Protein AF-A0A7E4ZS97-F1 (afdb_monomer_lite)

pLDDT: mean 86.91, std 11.43, range [33.84, 97.06]

InterPro domains:
  IPR027417 P-loop containing nucleoside triphosphate hydrolase [G3DSA:3.40.50.300] (1-212)
  IPR027417 P-loop containing nucleoside triphosphate hydrolase [SSF52540] (14-185)
  IPR040990 Domain of unknown function DUF5600 [PF18150] (219-318)
  IPR051943 TRAFAC Dynamin-like GTPase [PTHR43681] (16-210)

Structure (mmCIF, N/CA/C/O backbone):
data_AF-A0A7E4ZS97-F1
#
_entry.id   AF-A0A7E4ZS97-F1
#
loop_
_atom_site.group_PDB
_atom_site.id
_atom_site.type_symbol
_atom_site.label_atom_id
_atom_site.label_alt_id
_atom_site.label_comp_id
_atom_site.label_asym_id
_atom_site.label_entity_id
_atom_site.label_seq_id
_atom_site.pdbx_PDB_ins_code
_atom_site.Cartn_x
_atom_site.Cartn_y
_atom_site.Cartn_z
_atom_site.occupancy
_atom_site.B_iso_or_equiv
_atom_site.auth_seq_id
_atom_site.auth_comp_id
_atom_site.auth_asym_id
_atom_site.auth_atom_id
_atom_site.pdbx_PDB_model_num
ATOM 1 N N . MET A 1 1 ? -7.415 -0.401 16.345 1.00 90.19 1 MET A N 1
ATOM 2 C CA . MET A 1 1 ? -8.231 -0.138 15.139 1.00 90.19 1 MET A CA 1
ATOM 3 C C . MET A 1 1 ? -8.721 -1.425 14.497 1.00 90.19 1 MET A C 1
ATOM 5 O O . MET A 1 1 ? -9.925 -1.568 14.388 1.00 90.19 1 MET A O 1
ATOM 9 N N . ILE A 1 2 ? -7.853 -2.367 14.112 1.00 93.88 2 ILE A N 1
ATOM 10 C CA . ILE A 1 2 ? -8.299 -3.621 13.471 1.00 93.88 2 ILE A CA 1
ATOM 11 C C . ILE A 1 2 ? -9.258 -4.413 14.366 1.00 93.88 2 ILE A C 1
ATOM 13 O O . ILE A 1 2 ? -10.335 -4.770 13.911 1.00 93.88 2 ILE A O 1
ATOM 17 N N . GLU A 1 3 ? -8.928 -4.594 15.650 1.00 91.62 3 GLU A N 1
ATOM 18 C CA . GLU A 1 3 ? -9.834 -5.232 16.622 1.00 91.62 3 GLU A CA 1
ATOM 19 C C . GLU A 1 3 ? -11.195 -4.525 16.711 1.00 91.62 3 GLU A C 1
ATOM 21 O O . GLU A 1 3 ? -12.231 -5.176 16.798 1.00 91.62 3 GLU A O 1
ATOM 26 N N . TYR A 1 4 ? -11.197 -3.191 16.649 1.00 91.88 4 TYR A N 1
ATOM 27 C CA . TYR A 1 4 ? -12.420 -2.389 16.654 1.00 91.88 4 TYR A CA 1
ATOM 28 C C . TYR A 1 4 ? -13.258 -2.627 15.392 1.00 91.88 4 TYR A C 1
ATOM 30 O O . TYR A 1 4 ? -14.461 -2.836 15.491 1.00 91.88 4 TYR A O 1
ATOM 38 N N . LEU A 1 5 ? -12.624 -2.654 14.218 1.00 94.06 5 LEU A N 1
ATOM 39 C CA . LEU A 1 5 ? -13.300 -2.904 12.944 1.00 94.06 5 LEU A CA 1
ATOM 40 C C . LEU A 1 5 ? -13.825 -4.343 12.840 1.00 94.06 5 LEU A C 1
ATOM 42 O O . LEU A 1 5 ? -14.946 -4.556 12.395 1.00 94.06 5 LEU A O 1
ATOM 46 N N . CYS A 1 6 ? -13.039 -5.325 13.283 1.00 92.69 6 CYS A N 1
ATOM 47 C CA . CYS A 1 6 ? -13.419 -6.738 13.258 1.00 92.69 6 CYS A CA 1
ATOM 48 C C . CYS A 1 6 ? -14.296 -7.146 14.447 1.00 92.69 6 CYS A C 1
ATOM 50 O O . CYS A 1 6 ? -14.707 -8.298 14.533 1.00 92.69 6 CYS A O 1
ATOM 52 N N . SER A 1 7 ? -14.570 -6.228 15.381 1.00 88.44 7 SER A N 1
ATOM 53 C CA . SER A 1 7 ? -15.342 -6.504 16.595 1.00 88.44 7 SER A CA 1
ATOM 54 C C . SER A 1 7 ? -14.820 -7.703 17.408 1.00 88.44 7 SER A C 1
ATOM 56 O O . SER A 1 7 ? -15.604 -8.440 18.021 1.00 88.44 7 SER A O 1
ATOM 58 N N . GLY A 1 8 ? -13.497 -7.892 17.400 1.00 85.69 8 GLY A N 1
ATOM 59 C CA . GLY A 1 8 ? -12.803 -9.032 17.991 1.00 85.69 8 GLY A CA 1
ATOM 60 C C . GLY A 1 8 ? -11.297 -9.004 17.722 1.00 85.69 8 GLY A C 1
ATOM 61 O O . GLY A 1 8 ? -10.838 -8.498 16.695 1.00 85.69 8 GLY A O 1
ATOM 62 N N . LYS A 1 9 ? -10.515 -9.532 18.670 1.00 87.00 9 LYS A N 1
ATOM 63 C CA . LYS A 1 9 ? -9.059 -9.644 18.548 1.00 87.00 9 LYS A CA 1
ATOM 64 C C . LYS A 1 9 ? -8.723 -10.817 17.630 1.00 87.00 9 LYS A C 1
ATOM 66 O O . LYS A 1 9 ? -9.142 -11.942 17.892 1.00 87.00 9 LYS A O 1
ATOM 71 N N . TYR A 1 10 ? -7.951 -10.560 16.577 1.00 88.50 10 TYR A N 1
ATOM 72 C CA . TYR A 1 10 ? -7.533 -11.621 15.669 1.00 88.50 10 TYR A CA 1
ATOM 73 C C . TYR A 1 10 ? -6.471 -12.528 16.328 1.00 88.50 10 TYR A C 1
ATOM 75 O O . TYR A 1 10 ? -5.659 -12.048 17.130 1.00 88.50 10 TYR A O 1
ATOM 83 N N . PRO A 1 11 ? -6.444 -13.837 16.016 1.00 85.81 11 PRO A N 1
ATOM 84 C CA . PRO A 1 11 ? -5.450 -14.759 16.562 1.00 85.81 11 PRO A CA 1
ATOM 85 C C . PRO A 1 11 ? -4.005 -14.309 16.306 1.00 85.81 11 PRO A C 1
ATOM 87 O O . PRO A 1 11 ? -3.624 -13.996 15.179 1.00 85.81 11 PRO A O 1
ATOM 90 N N . GLY A 1 12 ? -3.172 -14.323 17.348 1.00 81.62 12 GLY A N 1
ATOM 91 C CA . GLY A 1 12 ? -1.769 -13.899 17.263 1.00 81.62 12 GLY A CA 1
ATOM 92 C C . GLY A 1 12 ? -1.548 -12.385 17.258 1.00 81.62 12 GLY A C 1
ATOM 93 O O . GLY A 1 12 ? -0.407 -11.965 17.118 1.00 81.62 12 GLY A O 1
ATOM 94 N N . ALA A 1 13 ? -2.596 -11.571 17.426 1.00 81.75 13 ALA A N 1
ATOM 95 C CA . ALA A 1 13 ? -2.423 -10.141 17.648 1.00 81.75 13 ALA A CA 1
ATOM 96 C C . ALA A 1 13 ? -1.695 -9.882 18.978 1.00 81.75 13 ALA A C 1
ATOM 98 O O . ALA A 1 13 ? -2.139 -10.333 20.043 1.00 81.75 13 ALA A O 1
ATOM 99 N N . GLU A 1 14 ? -0.638 -9.080 18.938 1.00 72.94 14 GLU A N 1
ATOM 100 C CA . GLU A 1 14 ? 0.044 -8.577 20.128 1.00 72.94 14 GLU A CA 1
ATOM 101 C C . GLU A 1 14 ? -0.251 -7.086 20.277 1.00 72.94 14 GLU A C 1
ATOM 103 O O . GLU A 1 14 ? 0.137 -6.270 19.445 1.00 72.94 14 GLU A O 1
ATOM 108 N N . ILE A 1 15 ? -0.999 -6.735 21.325 1.00 68.25 15 ILE A N 1
ATOM 109 C CA . ILE A 1 15 ? -1.383 -5.354 21.620 1.00 68.25 15 ILE A CA 1
ATOM 110 C C . ILE A 1 15 ? -0.587 -4.929 22.847 1.00 68.25 15 ILE A C 1
ATOM 112 O O . ILE A 1 15 ? -0.824 -5.445 23.938 1.00 68.25 15 ILE A O 1
ATOM 116 N N . GLY A 1 16 ? 0.337 -3.990 22.674 1.00 62.28 16 GLY A N 1
ATOM 117 C CA . GLY A 1 16 ? 1.123 -3.436 23.770 1.00 62.28 16 GLY A CA 1
ATOM 118 C C . GLY A 1 16 ? 1.604 -2.006 23.503 1.00 62.28 16 GLY A C 1
ATOM 119 O O . GLY A 1 16 ? 1.475 -1.500 22.387 1.00 62.28 16 GLY A O 1
ATOM 120 N N . PRO A 1 17 ? 2.123 -1.323 24.540 1.00 53.72 17 PRO A N 1
ATOM 121 C CA . PRO A 1 17 ? 2.637 0.045 24.438 1.00 53.72 17 PRO A CA 1
ATOM 122 C C . PRO A 1 17 ? 3.994 0.140 23.717 1.00 53.72 17 PRO A C 1
ATOM 124 O O . PRO A 1 17 ? 4.351 1.216 23.242 1.00 53.72 17 PRO A O 1
ATOM 127 N N . GLU A 1 18 ? 4.733 -0.966 23.634 1.00 56.59 18 GLU A N 1
ATOM 128 C CA . GLU A 1 18 ? 5.991 -1.102 22.890 1.00 56.59 18 GLU A CA 1
ATOM 129 C C . GLU A 1 18 ? 5.742 -1.746 21.509 1.00 56.59 18 GLU A C 1
ATOM 131 O O . GLU A 1 18 ? 4.666 -2.326 21.311 1.00 56.59 18 GLU A O 1
ATOM 136 N N . PRO A 1 19 ? 6.683 -1.653 20.540 1.00 57.91 19 PRO A N 1
ATOM 137 C CA . PRO A 1 19 ? 6.562 -2.320 19.243 1.00 57.91 19 PRO A CA 1
ATOM 138 C C . PRO A 1 19 ? 6.447 -3.831 19.459 1.00 57.91 19 PRO A C 1
ATOM 140 O O . PRO A 1 19 ? 7.435 -4.524 19.671 1.00 57.91 19 PRO A O 1
ATOM 143 N N . THR A 1 20 ? 5.212 -4.312 19.485 1.00 54.94 20 THR A N 1
ATOM 144 C CA . THR A 1 20 ? 4.855 -5.674 19.903 1.00 54.94 20 THR A CA 1
ATOM 145 C C . THR A 1 20 ? 4.569 -6.546 18.691 1.00 54.94 20 THR A C 1
ATOM 147 O O . THR A 1 20 ? 4.946 -7.705 18.657 1.00 54.94 20 THR A O 1
ATOM 150 N N . THR A 1 21 ? 3.995 -5.970 17.633 1.00 61.81 21 THR A N 1
ATOM 151 C CA . THR A 1 21 ? 3.818 -6.676 16.362 1.00 61.81 21 THR A CA 1
ATOM 152 C C . THR A 1 21 ? 5.045 -6.472 15.472 1.00 61.81 21 THR A C 1
ATOM 154 O O . THR A 1 21 ? 5.261 -5.383 14.936 1.00 61.81 21 THR A O 1
ATOM 157 N N . ASP A 1 22 ? 5.844 -7.526 15.302 1.00 78.38 22 ASP A N 1
ATOM 158 C CA . ASP A 1 22 ? 6.972 -7.592 14.363 1.00 78.38 22 ASP A CA 1
ATOM 159 C C . ASP A 1 22 ? 6.649 -8.402 13.086 1.00 78.38 22 ASP A C 1
ATOM 161 O O . ASP A 1 22 ? 7.528 -8.629 12.250 1.00 78.38 22 ASP A O 1
ATOM 165 N N . ILE A 1 23 ? 5.378 -8.796 12.918 1.00 88.50 23 ILE A N 1
ATOM 166 C CA . ILE A 1 23 ? 4.852 -9.637 11.832 1.00 88.50 23 ILE A CA 1
ATOM 167 C C . ILE A 1 23 ? 3.897 -8.839 10.930 1.00 88.50 23 ILE A C 1
ATOM 169 O O . ILE A 1 23 ? 3.080 -8.051 11.396 1.00 88.50 23 ILE A O 1
ATOM 173 N N . PHE A 1 24 ? 3.960 -9.092 9.626 1.00 94.00 24 PHE A N 1
ATOM 174 C CA . PHE A 1 24 ? 2.908 -8.770 8.668 1.00 94.00 24 PHE A CA 1
ATOM 175 C C . PHE A 1 24 ? 1.786 -9.804 8.778 1.00 94.00 24 PHE A C 1
ATOM 177 O O . PHE A 1 24 ? 1.988 -10.974 8.440 1.00 94.00 24 PHE A O 1
ATOM 184 N N . ALA A 1 25 ? 0.605 -9.387 9.229 1.00 94.94 25 ALA A N 1
ATOM 185 C CA . ALA A 1 25 ? -0.561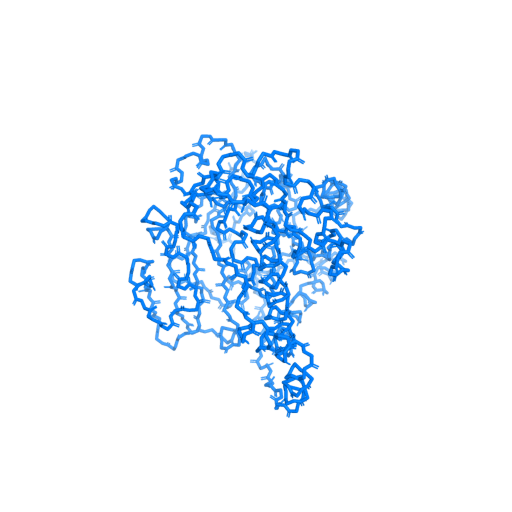 -10.257 9.324 1.00 94.94 25 ALA A CA 1
ATOM 186 C C . ALA A 1 25 ? -1.534 -9.968 8.175 1.00 94.94 25 ALA A C 1
ATOM 188 O O . ALA A 1 25 ? -2.135 -8.899 8.101 1.00 94.94 25 ALA A O 1
ATOM 189 N N . HIS A 1 26 ? -1.716 -10.936 7.282 1.00 96.62 26 HIS A N 1
ATOM 190 C CA . HIS A 1 26 ? -2.789 -10.924 6.300 1.00 96.62 26 HIS A CA 1
ATOM 191 C C . HIS A 1 26 ? -4.045 -11.535 6.915 1.00 96.62 26 HIS A C 1
ATOM 193 O O . HIS A 1 26 ? -4.160 -12.745 7.092 1.00 96.62 26 HIS A O 1
ATOM 199 N N . ILE A 1 27 ? -4.970 -10.662 7.281 1.00 96.62 27 ILE A N 1
ATOM 200 C CA . ILE A 1 27 ? -6.176 -10.983 8.021 1.00 96.62 27 ILE A CA 1
ATOM 201 C C . ILE A 1 27 ? -7.323 -11.185 7.034 1.00 96.62 27 ILE A C 1
ATOM 203 O O . ILE A 1 27 ? -7.697 -10.254 6.314 1.00 96.62 27 ILE A O 1
ATOM 207 N N . GLN A 1 28 ? -7.874 -12.396 6.993 1.00 95.62 28 GLN A N 1
ATOM 208 C CA . GLN A 1 28 ? -8.911 -12.775 6.032 1.00 95.62 28 GLN A CA 1
ATOM 209 C C . GLN A 1 28 ? -10.084 -13.476 6.717 1.00 95.62 28 GLN A C 1
ATOM 211 O O . GLN A 1 28 ? -10.011 -13.884 7.875 1.00 95.62 28 GLN A O 1
ATOM 216 N N . TYR A 1 29 ? -11.185 -13.632 5.993 1.00 95.69 29 TYR A N 1
ATOM 217 C CA . TYR A 1 29 ? -12.313 -14.401 6.490 1.00 95.69 29 TYR A CA 1
ATOM 218 C C . TYR A 1 29 ? -12.022 -15.898 6.467 1.00 95.69 29 TYR A C 1
ATOM 220 O O . TYR A 1 29 ? -11.568 -16.439 5.458 1.00 95.69 29 TYR A O 1
ATOM 228 N N . ASN A 1 30 ? -12.345 -16.574 7.564 1.00 94.75 30 ASN A N 1
ATOM 229 C CA . ASN A 1 30 ? -12.604 -18.007 7.569 1.00 94.75 30 ASN A CA 1
ATOM 230 C C . ASN A 1 30 ? -13.546 -18.329 8.727 1.00 94.75 30 ASN A C 1
ATOM 232 O O . ASN A 1 30 ? -13.336 -17.842 9.833 1.00 94.75 30 ASN A O 1
ATOM 236 N N . LYS A 1 31 ? -14.559 -19.162 8.486 1.00 93.44 31 LYS A N 1
ATOM 237 C CA . LYS A 1 31 ? -15.494 -19.585 9.531 1.00 93.44 31 LYS A CA 1
ATOM 238 C C . LYS A 1 31 ? -14.770 -20.294 10.677 1.00 93.44 31 LYS A C 1
ATOM 240 O O . LYS A 1 31 ? -15.061 -20.037 11.840 1.00 93.44 31 LYS A O 1
ATOM 245 N N . ASP A 1 32 ? -13.802 -21.138 10.332 1.00 91.56 32 ASP A N 1
ATOM 246 C CA . ASP A 1 32 ? -12.960 -21.835 11.295 1.00 91.56 32 ASP A CA 1
ATOM 247 C C . ASP A 1 32 ? -11.610 -21.109 11.402 1.00 91.56 32 ASP A C 1
ATOM 249 O O . ASP A 1 32 ? -10.893 -21.006 10.398 1.00 91.56 32 ASP A O 1
ATOM 253 N N . PRO A 1 33 ? -11.242 -20.578 12.586 1.00 91.62 33 PRO A N 1
ATOM 254 C CA . PRO A 1 33 ? -10.000 -19.841 12.739 1.00 91.62 33 PRO A CA 1
ATOM 255 C C . PRO A 1 33 ? -8.773 -20.671 12.353 1.00 91.62 33 PRO A C 1
ATOM 257 O O . PRO A 1 33 ? -8.567 -21.771 12.865 1.00 91.62 33 PRO A O 1
ATOM 260 N N . VAL A 1 34 ? -7.924 -20.126 11.484 1.00 93.25 34 VAL A N 1
ATOM 261 C CA . VAL A 1 34 ? -6.692 -20.778 11.024 1.00 93.25 34 VAL A CA 1
ATOM 262 C C . VAL A 1 34 ? -5.559 -19.768 10.921 1.00 93.25 34 VAL A C 1
ATOM 264 O O . VAL A 1 34 ? -5.758 -18.615 10.535 1.00 93.25 34 VAL A O 1
ATOM 267 N N . GLN A 1 35 ? -4.353 -20.211 11.267 1.00 94.00 35 GLN A N 1
ATOM 268 C CA . GLN A 1 35 ? -3.124 -19.465 11.043 1.00 94.00 35 GLN A CA 1
ATOM 269 C C . GLN A 1 35 ? -2.220 -20.244 10.098 1.00 94.00 35 GLN A C 1
ATOM 271 O O . GLN A 1 35 ? -2.021 -21.444 10.276 1.00 94.00 35 GLN A O 1
ATOM 276 N N . ILE A 1 36 ? -1.672 -19.546 9.110 1.00 94.62 36 ILE A N 1
ATOM 277 C CA . ILE A 1 36 ? -0.763 -20.108 8.112 1.00 94.62 36 ILE A CA 1
ATOM 278 C C . ILE A 1 36 ? 0.499 -19.248 8.108 1.00 94.62 36 ILE A C 1
ATOM 280 O O . ILE A 1 36 ? 0.422 -18.021 8.008 1.00 94.62 36 ILE A O 1
ATOM 284 N N . ASP A 1 37 ? 1.660 -19.874 8.261 1.00 94.81 37 ASP A N 1
ATOM 285 C CA . ASP A 1 37 ? 2.947 -19.185 8.236 1.00 94.81 37 ASP A CA 1
ATOM 286 C C . ASP A 1 37 ? 3.340 -18.746 6.814 1.00 94.81 37 ASP A C 1
ATOM 288 O O . ASP A 1 37 ? 2.869 -19.287 5.811 1.00 94.81 37 ASP A O 1
ATOM 292 N N . GLY A 1 38 ? 4.215 -17.745 6.721 1.00 94.88 38 GLY A N 1
ATOM 293 C CA . GLY A 1 38 ? 4.638 -17.170 5.448 1.00 94.88 38 GLY A CA 1
ATOM 294 C C . GLY A 1 38 ? 5.353 -18.144 4.512 1.00 94.88 38 GLY A C 1
ATOM 295 O O . GLY A 1 38 ? 5.201 -18.005 3.299 1.00 94.88 38 GLY A O 1
ATOM 296 N N . GLN A 1 39 ? 6.071 -19.141 5.038 1.00 94.25 39 GLN A N 1
ATOM 297 C CA . GLN A 1 39 ? 6.750 -20.147 4.212 1.00 94.25 39 GLN A CA 1
ATOM 298 C C . GLN A 1 39 ? 5.725 -21.040 3.509 1.00 94.25 39 GLN A C 1
ATOM 300 O O . GLN A 1 39 ? 5.789 -21.249 2.297 1.00 94.25 39 GLN A O 1
ATOM 305 N N . THR A 1 40 ? 4.703 -21.481 4.240 1.00 95.44 40 THR A N 1
ATOM 306 C CA . THR A 1 40 ? 3.579 -22.224 3.666 1.00 95.44 40 THR A CA 1
ATOM 307 C C . THR A 1 40 ? 2.823 -21.384 2.627 1.00 95.44 40 THR A C 1
ATOM 309 O O . THR A 1 40 ? 2.517 -21.879 1.540 1.00 95.44 40 THR A O 1
ATOM 312 N N . LEU A 1 41 ? 2.577 -20.095 2.903 1.00 94.94 41 LEU A N 1
ATOM 313 C CA . LEU A 1 41 ? 1.901 -19.185 1.963 1.00 94.94 41 LEU A CA 1
ATOM 314 C C . LEU A 1 41 ? 2.683 -18.961 0.663 1.00 94.94 41 LEU A C 1
ATOM 316 O O . LEU A 1 41 ? 2.071 -18.829 -0.396 1.00 94.94 41 LEU A O 1
ATOM 320 N N . ALA A 1 42 ? 4.017 -18.930 0.714 1.00 91.62 42 ALA A N 1
ATOM 321 C CA . ALA A 1 42 ? 4.852 -18.776 -0.479 1.00 91.62 42 ALA A CA 1
ATOM 322 C C . ALA A 1 42 ? 4.667 -19.941 -1.472 1.00 91.62 42 ALA A C 1
ATOM 324 O O . ALA A 1 42 ? 4.734 -19.757 -2.691 1.00 91.62 42 ALA A O 1
ATOM 325 N N . HIS A 1 43 ? 4.356 -21.137 -0.967 1.00 90.38 43 HIS A N 1
ATOM 326 C CA . HIS A 1 43 ? 4.106 -22.319 -1.790 1.00 90.38 43 HIS A CA 1
ATOM 327 C C . HIS A 1 43 ? 2.649 -22.464 -2.253 1.00 90.38 43 HIS A C 1
ATOM 329 O O . HIS A 1 43 ? 2.383 -23.225 -3.192 1.00 90.38 43 HIS A O 1
ATOM 335 N N . ASP A 1 44 ? 1.712 -21.710 -1.676 1.00 92.25 44 ASP A N 1
ATOM 336 C CA . ASP A 1 44 ? 0.317 -21.708 -2.108 1.00 92.25 44 ASP A CA 1
ATOM 337 C C . ASP A 1 44 ? 0.155 -20.966 -3.447 1.00 92.25 44 ASP A C 1
ATOM 339 O O . ASP A 1 44 ? 0.431 -19.774 -3.597 1.00 92.25 44 ASP A O 1
ATOM 343 N N . LYS A 1 45 ? -0.318 -21.690 -4.466 1.00 89.44 45 LYS A N 1
ATOM 344 C CA . LYS A 1 45 ? -0.565 -21.142 -5.809 1.00 89.44 45 LYS A CA 1
ATOM 345 C C . LYS A 1 45 ? -1.740 -20.167 -5.848 1.00 89.44 45 LYS A C 1
ATOM 347 O O . LYS A 1 45 ? -1.786 -19.348 -6.762 1.00 89.44 45 LYS A O 1
ATOM 352 N N . ASN A 1 46 ? -2.656 -20.262 -4.891 1.00 90.25 46 ASN A N 1
ATOM 353 C CA . ASN A 1 46 ? -3.863 -19.447 -4.826 1.00 90.25 46 ASN A CA 1
ATOM 354 C C . ASN A 1 46 ? -3.699 -18.230 -3.908 1.00 90.25 46 ASN A C 1
ATOM 356 O O . ASN A 1 46 ? -4.602 -17.396 -3.839 1.00 90.25 46 ASN A O 1
ATOM 360 N N . TYR A 1 47 ? -2.557 -18.094 -3.229 1.00 92.81 47 TYR A N 1
ATOM 361 C CA . TYR A 1 47 ? -2.320 -16.964 -2.346 1.00 92.81 47 TYR A CA 1
ATOM 362 C C . TYR A 1 47 ? -2.195 -15.653 -3.150 1.00 92.81 47 TYR A C 1
ATOM 364 O O . TYR A 1 47 ? -1.293 -15.520 -3.985 1.00 92.81 47 TYR A O 1
ATOM 372 N N . PRO A 1 48 ? -3.051 -14.639 -2.906 1.00 88.88 48 PRO A N 1
ATOM 373 C CA . PRO A 1 48 ? -3.100 -13.427 -3.732 1.00 88.88 48 PRO A CA 1
ATOM 374 C C . PRO A 1 48 ? -1.827 -12.575 -3.648 1.00 88.88 48 PRO A C 1
ATOM 376 O O . PRO A 1 48 ? -1.538 -11.793 -4.555 1.00 88.88 48 PRO A O 1
ATOM 379 N N . LEU A 1 49 ? -1.043 -12.733 -2.577 1.00 91.94 49 LEU A N 1
ATOM 380 C CA . LEU A 1 49 ? 0.203 -12.001 -2.350 1.00 91.94 49 LEU A CA 1
ATOM 381 C C . LEU A 1 49 ? 1.438 -12.892 -2.524 1.00 91.94 49 LEU A C 1
ATOM 383 O O . LEU A 1 49 ? 2.489 -12.591 -1.966 1.00 91.94 49 LEU A O 1
ATOM 387 N N . LYS A 1 50 ? 1.344 -13.961 -3.327 1.00 90.00 50 LYS A N 1
ATOM 388 C CA . LYS A 1 50 ? 2.454 -14.897 -3.574 1.00 90.00 50 LYS A CA 1
ATOM 389 C C . LYS A 1 50 ? 3.764 -14.216 -3.978 1.00 90.00 50 LYS A C 1
ATOM 391 O O . LYS A 1 50 ? 4.835 -14.654 -3.582 1.00 90.00 50 LYS A O 1
ATOM 396 N N . GLY A 1 51 ? 3.693 -13.106 -4.718 1.00 91.25 51 GLY A N 1
ATOM 397 C CA . GLY A 1 51 ? 4.889 -12.359 -5.124 1.00 91.25 51 GLY A CA 1
ATOM 398 C C . GLY A 1 51 ? 5.743 -11.833 -3.961 1.00 91.25 51 GLY A C 1
ATOM 399 O O . GLY A 1 51 ? 6.888 -11.472 -4.201 1.00 91.25 51 GLY A O 1
ATOM 400 N N . LEU A 1 52 ? 5.237 -11.841 -2.722 1.00 93.62 52 LEU A N 1
ATOM 401 C CA . LEU A 1 52 ? 6.019 -11.555 -1.518 1.00 93.62 52 LEU A CA 1
ATOM 402 C C . LEU A 1 52 ? 7.176 -12.546 -1.280 1.00 93.62 52 LEU A C 1
ATOM 404 O O . LEU A 1 52 ? 8.128 -12.196 -0.587 1.00 93.62 52 LEU A O 1
ATOM 408 N N . GLU A 1 53 ? 7.147 -13.736 -1.893 1.00 93.75 53 GLU A N 1
ATOM 409 C CA . GLU A 1 53 ? 8.257 -14.708 -1.889 1.00 93.75 53 GLU A CA 1
ATOM 410 C C . GLU A 1 53 ? 9.595 -14.068 -2.305 1.00 93.75 53 GLU A C 1
ATOM 412 O O . GLU A 1 53 ? 10.654 -14.433 -1.799 1.00 93.75 53 GLU A O 1
ATOM 417 N N . MET A 1 54 ? 9.560 -13.041 -3.162 1.00 93.62 54 MET A N 1
ATOM 418 C CA . MET A 1 54 ? 10.763 -12.354 -3.640 1.00 93.62 54 MET A CA 1
ATOM 419 C C . MET A 1 54 ? 11.582 -11.652 -2.543 1.00 93.62 54 MET A C 1
ATOM 421 O O . MET A 1 54 ? 12.736 -11.304 -2.790 1.00 93.62 54 MET A O 1
ATOM 425 N N . PHE A 1 55 ? 11.000 -11.413 -1.363 1.00 94.25 55 PHE A N 1
ATOM 426 C CA . PHE A 1 55 ? 11.688 -10.801 -0.222 1.00 94.25 55 PHE A CA 1
ATOM 427 C C . PHE A 1 55 ? 12.452 -11.821 0.641 1.00 94.25 55 PHE A C 1
ATOM 429 O O . PHE A 1 55 ? 13.186 -11.422 1.546 1.00 94.25 55 PHE A O 1
ATOM 436 N N . GLY A 1 56 ? 12.337 -13.115 0.323 1.00 93.75 56 GLY A N 1
ATOM 437 C CA . GLY A 1 56 ? 13.132 -14.193 0.904 1.00 93.75 56 GLY A CA 1
ATOM 438 C C . GLY A 1 56 ? 12.758 -14.577 2.337 1.00 93.75 56 GLY A C 1
ATOM 439 O O . GLY A 1 56 ? 11.883 -13.985 2.973 1.00 93.75 56 GLY A O 1
ATOM 440 N N . ASP A 1 57 ? 13.468 -15.579 2.855 1.00 93.50 57 ASP A N 1
ATOM 441 C CA . ASP A 1 57 ? 13.188 -16.203 4.154 1.00 93.50 57 ASP A CA 1
ATOM 442 C C . ASP A 1 57 ? 13.121 -15.234 5.343 1.00 93.50 57 ASP A C 1
ATOM 444 O O . ASP A 1 57 ? 12.211 -15.390 6.163 1.00 93.50 57 ASP A O 1
ATOM 448 N N . PRO A 1 58 ? 14.002 -14.214 5.471 1.00 92.50 58 PRO A N 1
ATOM 449 C CA . PRO A 1 58 ? 13.914 -13.270 6.583 1.00 92.50 58 PRO A CA 1
ATOM 450 C C . PRO A 1 58 ? 12.555 -12.568 6.657 1.00 92.50 58 PRO A C 1
ATOM 452 O O . PRO A 1 58 ? 12.019 -12.385 7.748 1.00 92.50 58 PRO A O 1
ATOM 455 N N . PHE A 1 59 ? 11.982 -12.219 5.500 1.00 94.56 59 PHE A N 1
ATOM 456 C CA . PHE A 1 59 ? 10.653 -11.626 5.416 1.00 94.56 59 PHE A CA 1
ATOM 457 C C . PHE A 1 59 ? 9.545 -12.667 5.611 1.00 94.56 59 PHE A C 1
ATOM 459 O O . PHE A 1 59 ? 8.609 -12.415 6.366 1.00 94.56 59 PHE A O 1
ATOM 466 N N . LEU A 1 60 ? 9.636 -13.837 4.969 1.00 94.75 60 LEU A N 1
ATOM 467 C CA . LEU A 1 60 ? 8.593 -14.869 5.059 1.00 94.75 60 LEU A CA 1
ATOM 468 C C . LEU A 1 60 ? 8.393 -15.369 6.496 1.00 94.75 60 LEU A C 1
ATOM 470 O O . LEU A 1 60 ? 7.261 -15.607 6.910 1.00 94.75 60 LEU A O 1
ATOM 474 N N . ASN A 1 61 ? 9.457 -15.415 7.301 1.00 93.00 61 ASN A N 1
ATOM 475 C CA . ASN A 1 61 ? 9.377 -15.718 8.735 1.00 93.00 61 ASN A CA 1
ATOM 476 C C . ASN A 1 61 ? 8.616 -14.649 9.548 1.00 93.00 61 ASN A C 1
ATOM 478 O O . ASN A 1 61 ? 8.230 -14.895 10.690 1.00 93.00 61 ASN A O 1
ATOM 482 N N . LYS A 1 62 ? 8.409 -13.463 8.968 1.00 93.12 62 LYS A N 1
ATOM 483 C CA . LYS A 1 62 ? 7.632 -12.344 9.514 1.00 93.12 62 LYS A CA 1
ATOM 484 C C . LYS A 1 62 ? 6.315 -12.133 8.769 1.00 93.12 62 LYS A C 1
ATOM 486 O O . LYS A 1 62 ? 5.690 -11.101 8.965 1.00 93.12 62 LYS A O 1
ATOM 491 N N . LEU A 1 63 ? 5.869 -13.075 7.941 1.00 95.06 63 LEU A N 1
ATOM 492 C CA . LEU A 1 63 ? 4.557 -13.049 7.297 1.00 95.06 63 LEU A CA 1
ATOM 493 C C . LEU A 1 63 ? 3.665 -14.133 7.907 1.00 95.06 63 LEU A C 1
ATOM 495 O O . LEU A 1 63 ? 4.101 -15.259 8.146 1.00 95.06 63 LEU A O 1
ATOM 499 N N . ARG A 1 64 ? 2.394 -13.807 8.135 1.00 95.06 64 ARG A N 1
ATOM 500 C CA . ARG A 1 64 ? 1.376 -14.765 8.569 1.00 95.06 64 ARG A CA 1
ATOM 501 C C . ARG A 1 64 ? 0.036 -14.435 7.932 1.00 95.06 64 ARG A C 1
ATOM 503 O O . ARG A 1 64 ? -0.314 -13.268 7.811 1.00 95.06 64 ARG A O 1
ATOM 510 N N . SER A 1 65 ? -0.732 -15.453 7.572 1.00 95.25 65 SER A N 1
ATOM 511 C CA . SER A 1 65 ? -2.159 -15.322 7.288 1.00 95.25 65 SER A CA 1
ATOM 512 C C . SER A 1 65 ? -2.927 -15.740 8.537 1.00 95.25 65 SER A C 1
ATOM 514 O O . SER A 1 65 ? -2.669 -16.807 9.095 1.00 95.25 65 SER A O 1
ATOM 516 N N . THR A 1 66 ? -3.820 -14.873 9.004 1.00 94.50 66 THR A N 1
ATOM 517 C CA . THR A 1 66 ? -4.693 -15.131 10.150 1.00 94.50 66 THR A CA 1
ATOM 518 C C . THR A 1 66 ? -6.128 -15.014 9.678 1.00 94.50 66 THR A C 1
ATOM 520 O O . THR A 1 66 ? -6.616 -13.908 9.446 1.00 94.50 66 THR A O 1
ATOM 523 N N . ASN A 1 67 ? -6.819 -16.142 9.578 1.00 94.31 67 ASN A N 1
ATOM 524 C CA . ASN A 1 67 ? -8.168 -16.162 9.040 1.00 94.31 67 ASN A CA 1
ATOM 525 C C . ASN A 1 67 ? -9.149 -16.521 10.142 1.00 94.31 67 ASN A C 1
ATOM 527 O O . ASN A 1 67 ? -8.914 -17.492 10.854 1.00 94.31 67 ASN A O 1
ATOM 531 N N . PHE A 1 68 ? -10.204 -15.732 10.318 1.00 94.75 68 PHE A N 1
ATOM 532 C CA . PHE A 1 68 ? -11.201 -15.963 11.364 1.00 94.75 68 PHE A CA 1
ATOM 533 C C . PHE A 1 68 ? -12.551 -15.333 11.013 1.00 94.75 68 PHE A C 1
ATOM 535 O O . PHE A 1 68 ? -12.667 -14.569 10.050 1.00 94.75 68 PHE A O 1
ATOM 542 N N . ASP A 1 69 ? -13.570 -15.686 11.796 1.00 94.88 69 ASP A N 1
ATOM 543 C CA . ASP A 1 69 ? -14.940 -15.255 11.555 1.00 94.88 69 ASP A CA 1
ATOM 544 C C . ASP A 1 69 ? -15.136 -13.804 12.012 1.00 94.88 69 ASP A C 1
ATOM 546 O O . ASP A 1 69 ? -14.976 -13.461 13.186 1.00 94.88 69 ASP A O 1
ATOM 550 N N . SER A 1 70 ? -15.448 -12.940 11.050 1.00 94.06 70 SER A N 1
ATOM 551 C CA . SER A 1 70 ? -15.743 -11.523 11.239 1.00 94.06 70 SER A CA 1
ATOM 552 C C . SER A 1 70 ? -16.585 -11.042 10.065 1.00 94.06 70 SER A C 1
ATOM 554 O O . SER A 1 70 ? -16.233 -11.284 8.908 1.00 94.06 70 SER A O 1
ATOM 556 N N . GLU A 1 71 ? -17.680 -10.336 10.352 1.00 93.56 71 GLU A N 1
ATOM 557 C CA . GLU A 1 71 ? -18.606 -9.820 9.335 1.00 93.56 71 GLU A CA 1
ATOM 558 C C . GLU A 1 71 ? -17.894 -8.948 8.299 1.00 93.56 71 GLU A C 1
ATOM 560 O O . GLU A 1 71 ? -18.092 -9.127 7.101 1.00 93.56 71 GLU A O 1
ATOM 565 N N . LEU A 1 72 ? -17.002 -8.054 8.742 1.00 94.25 72 LEU A N 1
ATOM 566 C CA . LEU A 1 72 ? -16.242 -7.191 7.837 1.00 94.25 72 LEU A CA 1
ATOM 567 C C . LEU A 1 72 ? -15.355 -8.005 6.890 1.00 94.25 72 LEU A C 1
ATOM 569 O O . LEU A 1 72 ? -15.226 -7.666 5.712 1.00 94.25 72 LEU A O 1
ATOM 573 N N . LEU A 1 73 ? -14.742 -9.077 7.401 1.00 95.38 73 LEU A N 1
ATOM 574 C CA . LEU A 1 73 ? -13.759 -9.842 6.642 1.00 95.38 73 LEU A CA 1
ATOM 575 C C . LEU A 1 73 ? -14.381 -10.631 5.484 1.00 95.38 73 LEU A C 1
ATOM 577 O O . LEU A 1 73 ? -13.669 -10.987 4.546 1.00 95.38 73 LEU A O 1
ATOM 581 N N . GLN A 1 74 ? -15.696 -10.875 5.517 1.00 94.25 74 GLN A N 1
ATOM 582 C CA . GLN A 1 74 ? -16.424 -11.489 4.398 1.00 94.25 74 GLN A CA 1
ATOM 583 C C . GLN A 1 74 ? -16.335 -10.641 3.124 1.00 94.25 74 GLN A C 1
ATOM 585 O O . GLN A 1 74 ? -16.420 -11.177 2.022 1.00 94.25 74 GLN A O 1
ATOM 590 N N . TYR A 1 75 ? -16.132 -9.331 3.276 1.00 94.19 75 TYR A N 1
ATOM 591 C CA . TYR A 1 75 ? -16.121 -8.374 2.175 1.00 94.19 75 TYR A CA 1
ATOM 592 C C . TYR A 1 75 ? -14.723 -7.825 1.861 1.00 94.19 75 TYR A C 1
ATOM 594 O O . TYR A 1 75 ? -14.448 -7.447 0.720 1.00 94.19 75 TYR A O 1
ATOM 602 N N . VAL A 1 76 ? -13.831 -7.750 2.856 1.00 94.94 76 VAL A N 1
ATOM 603 C CA . VAL A 1 76 ? -12.477 -7.190 2.705 1.00 94.94 76 VAL A CA 1
ATOM 604 C C . VAL A 1 76 ? -11.434 -8.007 3.464 1.00 94.94 76 VAL A C 1
ATOM 606 O O . VAL A 1 76 ? -11.704 -8.558 4.520 1.00 94.94 76 VAL A O 1
ATOM 609 N N . SER A 1 77 ? -10.196 -8.024 2.979 1.00 95.94 77 SER A N 1
ATOM 610 C CA . SER A 1 77 ? -9.041 -8.490 3.755 1.00 95.94 77 SER A CA 1
ATOM 611 C C . SER A 1 77 ? -8.244 -7.300 4.284 1.00 95.94 77 SER A C 1
ATOM 613 O O . SER A 1 77 ? -8.155 -6.261 3.627 1.00 95.94 77 SER A O 1
ATOM 615 N N . ILE A 1 78 ? -7.630 -7.451 5.454 1.00 97.06 78 ILE A N 1
ATOM 616 C CA . ILE A 1 78 ? -6.815 -6.407 6.084 1.00 97.06 78 ILE A CA 1
ATOM 617 C C . ILE A 1 78 ? -5.369 -6.890 6.152 1.00 97.06 78 ILE A C 1
ATOM 619 O O . ILE A 1 78 ? -5.109 -8.031 6.512 1.00 97.06 78 ILE A O 1
ATOM 623 N N . LEU A 1 79 ? -4.420 -6.021 5.815 1.00 96.38 79 LEU A N 1
ATOM 624 C CA . LEU A 1 79 ? -3.001 -6.258 6.066 1.00 96.38 79 LEU A CA 1
ATOM 625 C C . LEU A 1 79 ? -2.580 -5.410 7.262 1.00 96.38 79 LEU A C 1
ATOM 627 O O . LEU A 1 79 ? -2.557 -4.184 7.162 1.00 96.38 79 LEU A O 1
ATOM 631 N N . ASP A 1 80 ? -2.275 -6.065 8.378 1.00 94.62 80 ASP A N 1
ATOM 632 C CA . ASP A 1 80 ? -1.610 -5.434 9.514 1.00 94.62 80 ASP A CA 1
ATOM 633 C C . ASP A 1 80 ? -0.097 -5.487 9.298 1.00 94.62 80 ASP A C 1
ATOM 635 O O . ASP A 1 80 ? 0.443 -6.517 8.884 1.00 94.62 80 ASP A O 1
ATOM 639 N N . THR A 1 81 ? 0.587 -4.376 9.544 1.00 93.31 81 THR A N 1
ATOM 640 C CA . THR A 1 81 ? 2.028 -4.246 9.304 1.00 93.31 81 THR A CA 1
ATOM 641 C C . THR A 1 81 ? 2.763 -4.033 10.619 1.00 93.31 81 THR A C 1
ATOM 643 O O . THR A 1 81 ? 2.225 -3.347 11.492 1.00 93.31 81 THR A O 1
ATOM 646 N N . PRO A 1 82 ? 4.019 -4.495 10.744 1.00 89.31 82 PRO A N 1
ATOM 647 C CA . PRO A 1 82 ? 4.855 -4.149 11.883 1.00 89.31 82 PRO A CA 1
ATOM 648 C C . PRO A 1 82 ? 4.910 -2.639 12.124 1.00 89.31 82 PRO A C 1
ATOM 650 O O . PRO A 1 82 ? 4.899 -1.844 11.178 1.00 89.31 82 PRO A O 1
ATOM 653 N N . GLY A 1 83 ? 5.010 -2.243 13.393 1.00 86.19 83 GLY A N 1
ATOM 654 C CA . GLY A 1 83 ? 5.179 -0.837 13.753 1.00 86.19 83 GLY A CA 1
ATOM 655 C C . GLY A 1 83 ? 6.430 -0.244 13.097 1.00 86.19 83 GLY A C 1
ATOM 656 O O . GLY A 1 83 ? 7.509 -0.839 13.146 1.00 86.19 83 GLY A O 1
ATOM 657 N N . ILE A 1 84 ? 6.294 0.937 12.489 1.00 82.69 84 ILE A N 1
ATOM 658 C CA . ILE A 1 84 ? 7.434 1.665 11.919 1.00 82.69 84 ILE A CA 1
ATOM 659 C C . ILE A 1 84 ? 8.321 2.125 13.075 1.00 82.69 84 ILE A C 1
ATOM 661 O O . ILE A 1 84 ? 7.848 2.749 14.026 1.00 82.69 84 ILE A O 1
ATOM 665 N N . LEU A 1 85 ? 9.603 1.777 13.012 1.00 73.31 85 LEU A N 1
ATOM 666 C CA . LEU A 1 85 ? 10.531 1.951 14.119 1.00 73.31 85 LEU A CA 1
ATOM 667 C C . LEU A 1 85 ? 11.242 3.299 13.995 1.00 73.31 85 LEU A C 1
ATOM 669 O O . LEU A 1 85 ? 11.424 3.861 12.910 1.00 73.31 85 LEU A O 1
ATOM 673 N N . ALA A 1 86 ? 11.656 3.836 15.138 1.00 65.88 86 ALA A N 1
ATOM 674 C CA . ALA A 1 86 ? 12.463 5.042 15.202 1.00 65.88 86 ALA A CA 1
ATOM 675 C C . ALA A 1 86 ? 13.936 4.649 15.400 1.00 65.88 86 ALA A C 1
ATOM 677 O O . ALA A 1 86 ? 14.403 4.478 16.523 1.00 65.88 86 ALA A O 1
ATOM 678 N N . GLY A 1 87 ? 14.684 4.506 14.299 1.00 65.88 87 GLY A N 1
ATOM 679 C CA . GLY A 1 87 ? 16.151 4.445 14.328 1.00 65.88 87 GLY A CA 1
ATOM 680 C C . GLY A 1 87 ? 16.795 3.280 13.570 1.00 65.88 87 GLY A C 1
ATOM 681 O O . GLY A 1 87 ? 16.347 2.137 13.620 1.00 65.88 87 GLY A O 1
ATOM 682 N N . LYS A 1 88 ? 17.940 3.574 12.933 1.00 64.31 88 LYS A N 1
ATOM 683 C CA . LYS A 1 88 ? 18.652 2.666 12.010 1.00 64.31 88 LYS A CA 1
ATOM 684 C C . LYS A 1 88 ? 18.988 1.291 12.590 1.00 64.31 88 LYS A C 1
ATOM 686 O O . LYS A 1 88 ? 18.816 0.299 11.903 1.00 64.31 88 LYS A O 1
ATOM 691 N N . LYS A 1 89 ? 19.397 1.207 13.863 1.00 63.19 89 LYS A N 1
ATOM 692 C CA . LYS A 1 89 ? 19.761 -0.080 14.492 1.00 63.19 89 LYS A CA 1
ATOM 693 C C . LYS A 1 89 ? 18.613 -1.091 14.493 1.00 63.19 89 LYS A C 1
ATOM 695 O O . LYS A 1 89 ? 18.858 -2.282 14.352 1.00 63.19 89 LYS A O 1
ATOM 700 N N . GLN A 1 90 ? 17.383 -0.621 14.692 1.00 64.88 90 GLN A N 1
ATOM 701 C CA . GLN A 1 90 ? 16.208 -1.486 14.700 1.00 64.88 90 GLN A CA 1
ATOM 702 C C . GLN A 1 90 ? 15.779 -1.858 13.276 1.00 64.88 90 GLN A C 1
ATOM 704 O O . GLN A 1 90 ? 15.390 -2.997 13.040 1.00 64.88 90 GLN A O 1
ATOM 709 N N . THR A 1 91 ? 15.912 -0.929 12.325 1.00 67.44 91 THR A N 1
ATOM 710 C CA . THR A 1 91 ? 15.687 -1.187 10.895 1.00 67.44 91 THR A CA 1
ATOM 711 C C . THR A 1 91 ? 16.656 -2.239 10.351 1.00 67.44 91 THR A C 1
ATOM 713 O O . THR A 1 91 ? 16.218 -3.216 9.747 1.00 67.44 91 THR A O 1
ATOM 716 N N . ASP A 1 92 ? 17.955 -2.102 10.634 1.00 71.44 92 ASP A N 1
ATOM 717 C CA . ASP A 1 92 ? 18.993 -3.024 10.156 1.00 71.44 92 ASP A CA 1
ATOM 718 C C . ASP A 1 92 ? 18.812 -4.445 10.725 1.00 71.44 92 ASP A C 1
ATOM 720 O O . ASP A 1 92 ? 19.144 -5.433 10.072 1.00 71.44 92 ASP A O 1
ATOM 724 N N . ALA A 1 93 ? 18.234 -4.566 11.925 1.00 72.88 93 ALA A N 1
ATOM 725 C CA . ALA A 1 93 ? 17.991 -5.849 12.580 1.00 72.88 93 ALA A CA 1
ATOM 726 C C . ALA A 1 93 ? 16.852 -6.677 11.947 1.00 72.88 93 ALA A C 1
ATOM 728 O O . ALA A 1 93 ? 16.762 -7.873 12.224 1.00 72.88 93 ALA A O 1
ATOM 729 N N . ARG A 1 94 ? 15.984 -6.087 11.106 1.00 80.94 94 ARG A N 1
ATOM 730 C CA . ARG A 1 94 ? 14.827 -6.797 10.517 1.00 80.94 94 ARG A CA 1
ATOM 731 C C . ARG A 1 94 ? 15.216 -7.840 9.473 1.00 80.94 94 ARG A C 1
ATOM 733 O O . ARG A 1 94 ? 14.494 -8.815 9.293 1.00 80.94 94 ARG A O 1
ATOM 740 N N . GLY A 1 95 ? 16.331 -7.633 8.772 1.00 86.38 95 GLY A N 1
ATOM 741 C CA . GLY A 1 95 ? 16.812 -8.550 7.734 1.00 86.38 95 GLY A CA 1
ATOM 742 C C . GLY A 1 95 ? 16.043 -8.507 6.405 1.00 86.38 95 GLY A C 1
ATOM 743 O O . GLY A 1 95 ? 16.307 -9.339 5.542 1.00 86.38 95 GLY A O 1
ATOM 744 N N . TYR A 1 96 ? 15.126 -7.553 6.210 1.00 89.50 96 TYR A N 1
ATOM 745 C CA . TYR A 1 96 ? 14.423 -7.316 4.944 1.00 89.50 96 TYR A CA 1
ATOM 746 C C . TYR A 1 96 ? 14.170 -5.816 4.716 1.00 89.50 96 TYR A C 1
ATOM 748 O O . TYR A 1 96 ? 14.140 -5.025 5.659 1.00 89.50 96 TYR A O 1
ATOM 756 N N . ASP A 1 97 ? 13.976 -5.419 3.456 1.00 89.56 97 ASP A N 1
ATOM 757 C CA . ASP A 1 97 ? 13.689 -4.029 3.076 1.00 89.56 97 ASP A CA 1
ATOM 758 C C . ASP A 1 97 ? 12.200 -3.707 3.281 1.00 89.56 97 ASP A C 1
ATOM 760 O O . ASP A 1 97 ? 11.351 -4.014 2.441 1.00 89.56 97 ASP A O 1
ATOM 764 N N . PHE A 1 98 ? 11.880 -3.090 4.422 1.00 91.38 98 PHE A N 1
ATOM 765 C CA . PHE A 1 98 ? 10.508 -2.734 4.789 1.00 91.38 98 PHE A CA 1
ATOM 766 C C . PHE A 1 98 ? 9.854 -1.787 3.771 1.00 91.38 98 PHE A C 1
ATOM 768 O O . PHE A 1 98 ? 8.706 -2.000 3.384 1.00 91.38 98 PHE A O 1
ATOM 775 N N . ALA A 1 99 ? 10.574 -0.767 3.293 1.00 90.88 99 ALA A N 1
ATOM 776 C CA . ALA A 1 99 ? 10.023 0.206 2.350 1.00 90.88 99 ALA A CA 1
ATOM 777 C C . ALA A 1 99 ? 9.691 -0.445 0.998 1.00 90.88 99 ALA A C 1
ATOM 779 O O . ALA A 1 99 ? 8.658 -0.121 0.401 1.00 90.88 99 ALA A O 1
ATOM 780 N N . ALA A 1 100 ? 10.518 -1.393 0.544 1.00 91.62 100 ALA A N 1
ATOM 781 C CA . ALA A 1 100 ? 10.261 -2.166 -0.667 1.00 91.62 100 ALA A CA 1
ATOM 782 C C . ALA A 1 100 ? 9.056 -3.111 -0.524 1.00 91.62 100 ALA A C 1
ATOM 784 O O . ALA A 1 100 ? 8.258 -3.209 -1.459 1.00 91.62 100 ALA A O 1
ATOM 785 N N . VAL A 1 101 ? 8.876 -3.755 0.637 1.00 94.94 101 VAL A N 1
ATOM 786 C CA . VAL A 1 101 ? 7.675 -4.564 0.924 1.00 94.94 101 VAL A CA 1
ATOM 787 C C . VAL A 1 101 ? 6.420 -3.693 0.876 1.00 94.94 101 VAL A C 1
ATOM 789 O O . VAL A 1 101 ? 5.455 -4.046 0.198 1.00 94.94 101 VAL A O 1
ATOM 792 N N . ILE A 1 102 ? 6.427 -2.530 1.539 1.00 95.31 102 ILE A N 1
ATOM 793 C CA . ILE A 1 102 ? 5.277 -1.615 1.524 1.00 95.31 102 ILE A CA 1
ATOM 794 C C . ILE A 1 102 ? 4.976 -1.121 0.106 1.00 95.31 102 ILE A C 1
ATOM 796 O O . ILE A 1 102 ? 3.814 -1.112 -0.293 1.00 95.31 102 ILE A O 1
ATOM 800 N N . SER A 1 103 ? 6.000 -0.787 -0.684 1.00 93.44 103 SER A N 1
ATOM 801 C CA . SER A 1 103 ? 5.826 -0.397 -2.089 1.00 93.44 103 SER A CA 1
ATOM 802 C C . SER A 1 103 ? 5.181 -1.520 -2.915 1.00 93.44 103 SER A C 1
ATOM 804 O O . SER A 1 103 ? 4.213 -1.288 -3.637 1.00 93.44 103 SER A O 1
ATOM 806 N N . PHE A 1 104 ? 5.628 -2.769 -2.733 1.00 93.81 104 PHE A N 1
ATOM 807 C CA . PHE A 1 104 ? 5.024 -3.939 -3.381 1.00 93.81 104 PHE A CA 1
ATOM 808 C C . PHE A 1 104 ? 3.549 -4.135 -2.994 1.00 93.81 104 PHE A C 1
ATOM 810 O O . PHE A 1 104 ? 2.721 -4.496 -3.840 1.00 93.81 104 PHE A O 1
ATOM 817 N N . LEU A 1 105 ? 3.208 -3.913 -1.723 1.00 95.75 105 LEU A N 1
ATOM 818 C CA . LEU A 1 105 ? 1.831 -3.998 -1.240 1.00 95.75 105 LEU A CA 1
ATOM 819 C C . LEU A 1 105 ? 0.974 -2.842 -1.776 1.00 95.75 105 LEU A C 1
ATOM 821 O O . LEU A 1 105 ? -0.164 -3.078 -2.174 1.00 95.75 105 LEU A O 1
ATOM 825 N N . ALA A 1 106 ? 1.514 -1.624 -1.868 1.00 93.69 106 ALA A N 1
ATOM 826 C CA . ALA A 1 106 ? 0.813 -0.437 -2.367 1.00 93.69 106 ALA A CA 1
ATOM 827 C C . ALA A 1 106 ? 0.268 -0.615 -3.798 1.00 93.69 106 ALA A C 1
ATOM 829 O O . ALA A 1 106 ? -0.833 -0.153 -4.120 1.00 93.69 106 ALA A O 1
ATOM 830 N N . GLU A 1 107 ? 0.989 -1.366 -4.636 1.00 89.62 107 GLU A N 1
ATOM 831 C CA . GLU A 1 107 ? 0.536 -1.740 -5.980 1.00 89.62 107 GLU A CA 1
ATOM 832 C C . GLU A 1 107 ? -0.738 -2.608 -5.970 1.00 89.62 107 GLU A C 1
ATOM 834 O O . GLU A 1 107 ? -1.489 -2.592 -6.941 1.00 89.62 107 GLU A O 1
ATOM 839 N N . ARG A 1 108 ? -0.983 -3.374 -4.897 1.00 90.69 108 ARG A N 1
ATOM 840 C CA . ARG A 1 108 ? -2.011 -4.436 -4.829 1.00 90.69 108 ARG A CA 1
ATOM 841 C C . ARG A 1 108 ? -3.192 -4.111 -3.925 1.00 90.69 108 ARG A C 1
ATOM 843 O O . ARG A 1 108 ? -4.263 -4.677 -4.116 1.00 90.69 108 ARG A O 1
ATOM 850 N N . VAL A 1 109 ? -3.008 -3.235 -2.941 1.00 93.38 109 VAL A N 1
ATOM 851 C CA . VAL A 1 109 ? -4.073 -2.858 -2.003 1.00 93.38 109 VAL A CA 1
ATOM 852 C C . VAL A 1 109 ? -4.991 -1.779 -2.574 1.00 93.38 109 VAL A C 1
ATOM 854 O O . VAL A 1 109 ? -4.594 -0.970 -3.417 1.00 93.38 109 VAL A O 1
ATOM 857 N N . ASP A 1 110 ? -6.223 -1.739 -2.068 1.00 93.06 110 ASP A N 1
ATOM 858 C CA . ASP A 1 110 ? -7.236 -0.745 -2.431 1.00 93.06 110 ASP A CA 1
ATOM 859 C C . ASP A 1 110 ? -7.084 0.587 -1.677 1.00 93.06 110 ASP A C 1
ATOM 861 O O . ASP A 1 110 ? -7.350 1.657 -2.234 1.00 93.06 110 ASP A O 1
ATOM 865 N N . LYS A 1 111 ? -6.666 0.530 -0.406 1.00 95.00 111 LYS A N 1
ATOM 866 C CA . LYS A 1 111 ? -6.445 1.681 0.480 1.00 95.00 111 LYS A CA 1
ATOM 867 C C . LYS A 1 111 ? -5.271 1.440 1.411 1.00 95.00 111 LYS A C 1
ATOM 869 O O . LYS A 1 111 ? -4.974 0.304 1.765 1.00 95.00 111 LYS A O 1
ATOM 874 N N . ILE A 1 112 ? -4.649 2.537 1.830 1.00 96.50 112 ILE A N 1
ATOM 875 C CA . ILE A 1 112 ? -3.533 2.556 2.773 1.00 96.50 112 ILE A CA 1
ATOM 876 C C . ILE A 1 112 ? -3.890 3.533 3.888 1.00 96.50 112 ILE A C 1
ATOM 878 O O . ILE A 1 112 ? -4.095 4.718 3.628 1.00 96.50 112 ILE A O 1
ATOM 882 N N . PHE A 1 113 ? -3.968 3.049 5.124 1.00 96.62 113 PHE A N 1
ATOM 883 C CA . PHE A 1 113 ? -4.253 3.879 6.292 1.00 96.62 113 PHE A CA 1
ATOM 884 C C . PHE A 1 113 ? -2.956 4.150 7.056 1.00 96.62 113 PHE A C 1
ATOM 886 O O . PHE A 1 113 ? -2.414 3.267 7.713 1.00 96.62 113 PHE A O 1
ATOM 893 N N . LEU A 1 114 ? -2.463 5.384 6.974 1.00 95.25 114 LEU A N 1
ATOM 894 C CA . LEU A 1 114 ? -1.324 5.857 7.754 1.00 95.25 114 LEU A CA 1
ATOM 895 C C . LEU A 1 114 ? -1.815 6.318 9.124 1.00 95.25 114 LEU A C 1
ATOM 897 O O . LEU A 1 114 ? -2.499 7.338 9.244 1.00 95.25 114 LEU A O 1
ATOM 901 N N . MET A 1 115 ? -1.490 5.545 10.155 1.00 93.12 115 MET A N 1
ATOM 902 C CA . MET A 1 115 ? -1.911 5.823 11.523 1.00 93.12 115 MET A CA 1
ATOM 903 C C . MET A 1 115 ? -0.895 6.701 12.259 1.00 93.12 115 MET A C 1
ATOM 905 O O . MET A 1 115 ? 0.308 6.453 12.200 1.00 93.12 115 MET A O 1
ATOM 909 N N . PHE A 1 116 ? -1.402 7.685 13.001 1.00 92.75 116 PHE A N 1
ATOM 910 C CA . PHE A 1 116 ? -0.644 8.554 13.898 1.00 92.75 116 PHE A CA 1
ATOM 911 C C . PHE A 1 116 ? -1.314 8.599 15.270 1.00 92.75 116 PHE A C 1
ATOM 913 O O . PHE A 1 116 ? -2.535 8.704 15.362 1.00 92.75 116 PHE A O 1
ATOM 920 N N . ASP A 1 117 ? -0.526 8.546 16.342 1.00 90.94 117 ASP A N 1
ATOM 921 C CA . ASP A 1 117 ? -1.014 8.800 17.701 1.00 90.94 117 ASP A CA 1
ATOM 922 C C . ASP A 1 117 ? -1.078 10.315 17.935 1.00 90.94 117 ASP A C 1
ATOM 924 O O . ASP A 1 117 ? -0.058 10.998 17.831 1.00 90.94 117 ASP A O 1
ATOM 928 N N . ALA A 1 118 ? -2.256 10.849 18.268 1.00 90.25 118 ALA A N 1
ATOM 929 C CA . ALA A 1 118 ? -2.459 12.281 18.488 1.00 90.25 118 ALA A CA 1
ATOM 930 C C . ALA A 1 118 ? -1.563 12.877 19.591 1.00 90.25 118 ALA A C 1
ATOM 932 O O . ALA A 1 118 ? -1.292 14.075 19.579 1.00 90.25 118 ALA A O 1
ATOM 933 N N . ASN A 1 119 ? -1.075 12.055 20.520 1.00 86.75 119 ASN A N 1
ATOM 934 C CA . ASN A 1 119 ? -0.246 12.492 21.647 1.00 86.75 119 ASN A CA 1
ATOM 935 C C . ASN A 1 119 ? 1.246 12.454 21.332 1.00 86.75 119 ASN A C 1
ATOM 937 O O . ASN A 1 119 ? 2.046 13.099 22.008 1.00 86.75 119 ASN A O 1
ATOM 941 N N . LYS A 1 120 ? 1.631 11.634 20.351 1.00 84.25 120 LYS A N 1
ATOM 942 C CA . LYS A 1 120 ? 3.021 11.326 20.008 1.00 84.25 120 LYS A CA 1
ATOM 943 C C . LYS A 1 120 ? 3.154 11.204 18.497 1.00 84.25 120 LYS A C 1
ATOM 945 O O . LYS A 1 120 ? 3.515 10.153 17.974 1.00 84.25 120 LYS A O 1
ATOM 950 N N . VAL A 1 121 ? 2.822 12.284 17.794 1.00 82.56 121 VAL A N 1
ATOM 951 C CA . VAL A 1 121 ? 3.050 12.349 16.352 1.00 82.56 121 VAL A CA 1
ATOM 952 C C . VAL A 1 121 ? 4.555 12.351 16.110 1.00 82.56 121 VAL A C 1
ATOM 954 O O . VAL A 1 121 ? 5.233 13.329 16.418 1.00 82.56 121 VAL A O 1
ATOM 957 N N . ASP A 1 122 ? 5.056 11.253 15.552 1.00 79.88 122 ASP A N 1
ATOM 958 C CA . ASP A 1 122 ? 6.444 11.100 15.134 1.00 79.88 122 ASP A CA 1
ATOM 959 C C . ASP A 1 122 ? 6.508 10.776 13.634 1.00 79.88 122 ASP A C 1
ATOM 961 O O . ASP A 1 122 ? 5.717 9.995 13.107 1.00 79.88 122 ASP A O 1
ATOM 965 N N . LEU A 1 123 ? 7.450 11.417 12.948 1.00 84.50 123 LEU A N 1
ATOM 966 C CA . LEU A 1 123 ? 7.762 11.225 11.533 1.00 84.50 123 LEU A CA 1
ATOM 967 C C . LEU A 1 123 ? 9.245 10.874 11.424 1.00 84.50 123 LEU A C 1
ATOM 969 O O . LEU A 1 123 ? 10.054 11.677 10.933 1.00 84.50 123 LEU A O 1
ATOM 973 N N . SER A 1 124 ? 9.569 9.677 11.919 1.00 84.38 124 SER A N 1
ATOM 974 C CA . SER A 1 124 ? 10.906 9.090 11.867 1.00 84.38 124 SER A CA 1
ATOM 975 C C . SER A 1 124 ? 11.420 8.987 10.426 1.00 84.38 124 SER A C 1
ATOM 977 O O . SER A 1 124 ? 10.646 9.031 9.465 1.00 84.38 124 SER A O 1
ATOM 979 N N . ASP A 1 125 ? 12.736 8.841 10.255 1.00 84.19 125 ASP A N 1
ATOM 980 C CA . ASP A 1 125 ? 13.348 8.709 8.925 1.00 84.19 125 ASP A CA 1
ATOM 981 C C . ASP A 1 125 ? 12.767 7.521 8.140 1.00 84.19 125 ASP A C 1
ATOM 983 O O . ASP A 1 125 ? 12.411 7.670 6.973 1.00 84.19 125 ASP A O 1
ATOM 987 N N . GLU A 1 126 ? 12.560 6.377 8.801 1.00 83.94 126 GLU A N 1
ATOM 988 C CA . GLU A 1 126 ? 11.937 5.201 8.183 1.00 83.94 126 GLU A CA 1
ATOM 989 C C . GLU A 1 126 ? 10.488 5.483 7.760 1.00 83.94 126 GLU A C 1
ATOM 991 O O . GLU A 1 126 ? 10.078 5.097 6.668 1.00 83.94 126 GLU A O 1
ATOM 996 N N . TYR A 1 127 ? 9.722 6.227 8.568 1.00 88.50 127 TYR A N 1
ATOM 997 C CA . TYR A 1 127 ? 8.363 6.636 8.200 1.00 88.50 127 TYR A CA 1
ATOM 998 C C . TYR A 1 127 ? 8.370 7.516 6.943 1.00 88.50 127 TYR A C 1
ATOM 1000 O O . TYR A 1 127 ? 7.525 7.361 6.061 1.00 88.50 127 TYR A O 1
ATOM 1008 N N . ARG A 1 128 ? 9.343 8.428 6.822 1.00 89.38 128 ARG A N 1
ATOM 1009 C CA . ARG A 1 128 ? 9.504 9.273 5.625 1.00 89.38 128 ARG A CA 1
ATOM 1010 C C . ARG A 1 128 ? 9.817 8.438 4.392 1.00 89.38 128 ARG A C 1
ATOM 1012 O O . ARG A 1 128 ? 9.269 8.726 3.331 1.00 89.38 128 ARG A O 1
ATOM 1019 N N . ASP A 1 129 ? 10.674 7.433 4.522 1.00 88.56 129 ASP A N 1
ATOM 1020 C CA . ASP A 1 129 ? 11.034 6.548 3.414 1.00 88.56 129 ASP A CA 1
ATOM 1021 C C . ASP A 1 129 ? 9.861 5.655 2.994 1.00 88.56 129 ASP A C 1
ATOM 1023 O O . ASP A 1 129 ? 9.636 5.473 1.798 1.00 88.56 129 ASP A O 1
ATOM 1027 N N . VAL A 1 130 ? 9.039 5.209 3.949 1.00 91.50 130 VAL A N 1
ATOM 1028 C CA . VAL A 1 130 ? 7.769 4.526 3.668 1.00 91.50 130 VAL A CA 1
ATOM 1029 C C . VAL A 1 130 ? 6.803 5.443 2.920 1.00 91.50 130 VAL A C 1
ATOM 1031 O O . VAL A 1 130 ? 6.291 5.046 1.883 1.00 91.50 130 VAL A O 1
ATOM 1034 N N . ILE A 1 131 ? 6.576 6.684 3.368 1.00 92.06 131 ILE A N 1
ATOM 1035 C CA . ILE A 1 131 ? 5.686 7.612 2.641 1.00 92.06 131 ILE A CA 1
ATOM 1036 C C . ILE A 1 131 ? 6.200 7.849 1.214 1.00 92.06 131 ILE A C 1
ATOM 1038 O O . ILE A 1 131 ? 5.408 7.860 0.274 1.00 92.06 131 ILE A O 1
ATOM 1042 N N . LYS A 1 132 ? 7.515 8.012 1.030 1.00 90.62 132 LYS A N 1
ATOM 1043 C CA . LYS A 1 132 ? 8.113 8.166 -0.304 1.00 90.62 132 LYS A CA 1
ATOM 1044 C C . LYS A 1 132 ? 7.939 6.919 -1.170 1.00 90.62 132 LYS A C 1
ATOM 1046 O O . LYS A 1 132 ? 7.783 7.055 -2.377 1.00 90.62 132 LYS A O 1
ATOM 1051 N N . SER A 1 133 ? 7.954 5.716 -0.592 1.00 90.25 133 SER A N 1
ATOM 1052 C CA . SER A 1 133 ? 7.749 4.475 -1.353 1.00 90.25 133 SER A CA 1
ATOM 1053 C C . SER A 1 133 ? 6.299 4.276 -1.822 1.00 90.25 133 SER A C 1
ATOM 1055 O O . SER A 1 133 ? 6.049 3.417 -2.671 1.00 90.25 133 SER A O 1
ATOM 1057 N N . LEU A 1 134 ? 5.369 5.101 -1.318 1.00 91.75 134 LEU A N 1
ATOM 1058 C CA . LEU A 1 134 ? 3.974 5.207 -1.761 1.00 91.75 134 LEU A CA 1
ATOM 1059 C C . LEU A 1 134 ? 3.764 6.232 -2.890 1.00 91.75 134 LEU A C 1
ATOM 1061 O O . LEU A 1 134 ? 2.618 6.493 -3.266 1.00 91.75 134 LEU A O 1
ATOM 1065 N N . ASP A 1 135 ? 4.831 6.838 -3.419 1.00 86.62 135 ASP A N 1
ATOM 1066 C CA . ASP A 1 135 ? 4.736 7.745 -4.566 1.00 86.62 135 ASP A CA 1
ATOM 1067 C C . ASP A 1 135 ? 4.070 7.044 -5.765 1.00 86.62 135 ASP A C 1
ATOM 1069 O O . ASP A 1 135 ? 4.287 5.860 -6.024 1.00 86.62 135 ASP A O 1
ATOM 1073 N N . GLY A 1 136 ? 3.184 7.757 -6.463 1.00 84.62 136 GLY A N 1
ATOM 1074 C CA . GLY A 1 136 ? 2.315 7.176 -7.499 1.00 84.62 136 GLY A CA 1
ATOM 1075 C C . GLY A 1 136 ? 1.092 6.396 -6.984 1.00 84.62 136 GLY A C 1
ATOM 1076 O O . GLY A 1 136 ? 0.281 5.947 -7.798 1.00 84.62 136 GLY A O 1
ATOM 1077 N N . HIS A 1 137 ? 0.935 6.262 -5.661 1.00 88.81 137 HIS A N 1
ATOM 1078 C CA . HIS A 1 137 ? -0.214 5.634 -4.995 1.00 88.81 137 HIS A CA 1
ATOM 1079 C C . HIS A 1 137 ? -0.857 6.532 -3.920 1.00 88.81 137 HIS A C 1
ATOM 1081 O O . HIS A 1 137 ? -1.592 6.046 -3.051 1.00 88.81 137 HIS A O 1
ATOM 1087 N N . SER A 1 138 ? -0.593 7.843 -3.947 1.00 88.38 138 SER A N 1
ATOM 1088 C CA . SER A 1 138 ? -1.089 8.794 -2.942 1.00 88.38 138 SER A CA 1
ATOM 1089 C C . SER A 1 138 ? -2.620 8.880 -2.892 1.00 88.38 138 SER A C 1
ATOM 1091 O O . SER A 1 138 ? -3.183 9.131 -1.826 1.00 88.38 138 SER A O 1
ATOM 1093 N N . GLU A 1 139 ? -3.323 8.554 -3.983 1.00 88.75 139 GLU A N 1
ATOM 1094 C CA . GLU A 1 139 ? -4.789 8.504 -4.048 1.00 88.75 139 GLU A CA 1
ATOM 1095 C C . GLU A 1 139 ? -5.395 7.432 -3.122 1.00 88.75 139 GLU A C 1
ATOM 1097 O O . GLU A 1 139 ? -6.544 7.545 -2.658 1.00 88.75 139 GLU A O 1
ATOM 1102 N N . LYS A 1 140 ? -4.611 6.384 -2.830 1.00 92.12 140 LYS A N 1
ATOM 1103 C CA . LYS A 1 140 ? -4.981 5.275 -1.940 1.00 92.12 140 LYS A CA 1
ATOM 1104 C C . LYS A 1 140 ? -4.791 5.630 -0.463 1.00 92.12 140 LYS A C 1
ATOM 1106 O O . LYS A 1 140 ? -5.367 4.956 0.391 1.00 92.12 140 LYS A O 1
ATOM 1111 N N . VAL A 1 141 ? -4.020 6.675 -0.159 1.00 95.25 141 VAL A N 1
ATOM 1112 C CA . VAL A 1 141 ? -3.595 7.015 1.202 1.00 95.25 141 VAL A CA 1
ATOM 1113 C C . VAL A 1 141 ? -4.681 7.778 1.963 1.00 95.25 141 VAL A C 1
ATOM 1115 O O . VAL A 1 141 ? -5.292 8.726 1.463 1.00 95.25 141 VAL A O 1
ATOM 1118 N N . ARG A 1 142 ? -4.912 7.371 3.211 1.00 96.38 142 ARG A N 1
ATOM 1119 C CA . ARG A 1 142 ? -5.730 8.061 4.213 1.00 96.38 142 ARG A CA 1
ATOM 1120 C C . ARG A 1 142 ? -4.928 8.205 5.492 1.00 96.38 142 ARG A C 1
ATOM 1122 O O . ARG A 1 142 ? -4.218 7.285 5.882 1.00 96.38 142 ARG A O 1
ATOM 1129 N N . ILE A 1 143 ? -5.050 9.350 6.146 1.00 96.00 143 ILE A N 1
ATOM 1130 C CA . ILE A 1 143 ? -4.388 9.616 7.422 1.00 96.00 143 ILE A CA 1
ATOM 1131 C C . ILE A 1 143 ? -5.399 9.364 8.535 1.00 96.00 143 ILE A C 1
ATOM 1133 O O . ILE A 1 143 ? -6.533 9.832 8.456 1.00 96.00 143 ILE A O 1
ATOM 1137 N N . VAL A 1 144 ? -4.992 8.655 9.582 1.00 96.50 144 VAL A N 1
ATOM 1138 C CA . VAL A 1 144 ? -5.811 8.410 10.771 1.00 96.50 144 VAL A CA 1
ATOM 1139 C C . VAL A 1 144 ? -5.087 8.966 11.989 1.00 96.50 144 VAL A C 1
ATOM 1141 O O . VAL A 1 144 ? -4.070 8.420 12.410 1.00 96.50 144 VAL A O 1
ATOM 1144 N N . LEU A 1 145 ? -5.616 10.042 12.568 1.00 95.06 145 LEU A N 1
ATOM 1145 C CA . LEU A 1 145 ? -5.139 10.611 13.824 1.00 95.06 145 LEU A CA 1
ATOM 1146 C C . LEU A 1 145 ? -5.899 9.950 14.980 1.00 95.06 145 LEU A C 1
ATOM 1148 O O . LEU A 1 145 ? -7.013 10.347 15.326 1.00 95.06 145 LEU A O 1
ATOM 1152 N N . ASN A 1 146 ? -5.308 8.884 15.513 1.00 93.31 146 ASN A N 1
ATOM 1153 C CA . ASN A 1 146 ? -5.897 8.012 16.521 1.00 93.31 146 ASN A CA 1
ATOM 1154 C C . ASN A 1 146 ? -5.637 8.522 17.952 1.00 93.31 146 ASN A C 1
ATOM 1156 O O . ASN A 1 146 ? -4.721 9.312 18.183 1.00 93.31 146 ASN A O 1
ATOM 1160 N N . LYS A 1 147 ? -6.407 8.014 18.925 1.00 90.56 147 LYS A N 1
ATOM 1161 C CA . LYS A 1 147 ? -6.368 8.412 20.350 1.00 90.56 147 LYS A CA 1
ATOM 1162 C C . LYS A 1 147 ? -6.624 9.907 20.560 1.00 90.56 147 LYS A C 1
ATOM 1164 O O . LYS A 1 147 ? -6.114 10.520 21.499 1.00 90.56 147 LYS A O 1
ATOM 1169 N N . ALA A 1 148 ? -7.417 10.503 19.673 1.00 90.44 148 ALA A N 1
ATOM 1170 C CA . ALA A 1 148 ? -7.720 11.926 19.722 1.00 90.44 148 ALA A CA 1
ATOM 1171 C C . ALA A 1 148 ? -8.497 12.314 20.996 1.00 90.44 148 ALA A C 1
ATOM 1173 O O . ALA A 1 148 ? -8.422 13.461 21.428 1.00 90.44 148 ALA A O 1
ATOM 1174 N N . ASP A 1 149 ? -9.185 11.361 21.637 1.00 86.69 149 ASP A N 1
ATOM 1175 C CA . ASP A 1 149 ? -9.897 11.554 22.907 1.00 86.69 149 ASP A CA 1
ATOM 1176 C C . ASP A 1 149 ? -8.985 11.852 24.114 1.00 86.69 149 ASP A C 1
ATOM 1178 O O . ASP A 1 149 ? -9.488 12.210 25.179 1.00 86.69 149 ASP A O 1
ATOM 1182 N N . MET A 1 150 ? -7.662 11.726 23.967 1.00 83.94 150 MET A N 1
ATOM 1183 C CA . MET A 1 150 ? -6.685 12.189 24.963 1.00 83.94 150 MET A CA 1
ATOM 1184 C C . MET A 1 150 ? -6.441 13.689 24.952 1.00 83.94 150 MET A C 1
ATOM 1186 O O . MET A 1 150 ? -5.986 14.249 25.949 1.00 83.94 150 MET A O 1
ATOM 1190 N N . MET A 1 151 ? -6.649 14.317 23.801 1.00 85.31 151 MET A N 1
ATOM 1191 C CA . MET A 1 151 ? -6.162 15.661 23.546 1.00 85.31 151 MET A CA 1
ATOM 1192 C C . MET A 1 151 ? -7.263 16.671 23.825 1.00 85.31 151 MET A C 1
ATOM 1194 O O . MET A 1 151 ? -8.443 16.424 23.570 1.00 85.31 151 MET A O 1
ATOM 1198 N N . LYS A 1 152 ? -6.888 17.867 24.281 1.00 87.75 152 LYS A N 1
ATOM 1199 C CA . LYS A 1 152 ? -7.847 18.976 24.300 1.00 87.75 152 LYS A CA 1
ATOM 1200 C C . LYS A 1 152 ? -8.123 19.437 22.863 1.00 87.75 152 LYS A C 1
ATOM 1202 O O . LYS A 1 152 ? -7.200 19.426 22.044 1.00 87.75 152 LYS A O 1
ATOM 1207 N N . PRO A 1 153 ? -9.324 19.964 22.554 1.00 87.44 153 PRO A N 1
ATOM 1208 C CA . PRO A 1 153 ? -9.673 20.385 21.193 1.00 87.44 153 PRO A CA 1
ATOM 1209 C C . PRO A 1 153 ? -8.647 21.327 20.546 1.00 87.44 153 PRO A C 1
ATOM 1211 O O . PRO A 1 153 ? -8.276 21.160 19.386 1.00 87.44 153 PRO A O 1
ATOM 1214 N N . ARG A 1 154 ? -8.125 22.295 21.310 1.00 88.88 154 ARG A N 1
ATOM 1215 C CA . ARG A 1 154 ? -7.121 23.247 20.815 1.00 88.88 154 ARG A CA 1
ATOM 1216 C C . ARG A 1 154 ? -5.784 22.579 20.491 1.00 88.88 154 ARG A C 1
ATOM 1218 O O . ARG A 1 154 ? -5.175 22.893 19.473 1.00 88.88 154 ARG A O 1
ATOM 1225 N N . GLU A 1 155 ? -5.332 21.666 21.344 1.00 90.19 155 GLU A N 1
ATOM 1226 C CA . GLU A 1 155 ? -4.081 20.933 21.138 1.00 90.19 155 GLU A CA 1
ATOM 1227 C C . GLU A 1 155 ? -4.193 20.025 19.911 1.00 90.19 155 GLU A C 1
ATOM 1229 O O . GLU A 1 155 ? -3.292 20.008 19.079 1.00 90.19 155 GLU A O 1
ATOM 1234 N N . LEU A 1 156 ? -5.339 19.365 19.730 1.00 90.44 156 LEU A N 1
ATOM 1235 C CA . LEU A 1 156 ? -5.617 18.512 18.576 1.00 90.44 156 LEU A CA 1
ATOM 1236 C C . LEU A 1 156 ? -5.555 19.280 17.245 1.00 90.44 156 LEU A C 1
ATOM 1238 O O . LEU A 1 156 ? -4.988 18.783 16.271 1.00 90.44 156 LEU A O 1
ATOM 1242 N N . ILE A 1 157 ? -6.071 20.515 17.204 1.00 91.31 157 ILE A N 1
ATOM 1243 C CA . ILE A 1 157 ? -5.956 21.397 16.028 1.00 91.31 157 ILE A CA 1
ATOM 1244 C C . ILE A 1 157 ? -4.485 21.704 15.721 1.00 91.31 157 ILE A C 1
ATOM 1246 O O . ILE A 1 157 ? -4.076 21.643 14.559 1.00 91.31 157 ILE A O 1
ATOM 1250 N N . HIS A 1 158 ? -3.679 22.006 16.745 1.00 92.38 158 HIS A N 1
ATOM 1251 C CA . HIS A 1 158 ? -2.250 22.271 16.573 1.00 92.38 158 HIS A CA 1
ATOM 1252 C C . HIS A 1 158 ? -1.485 21.033 16.095 1.00 92.38 158 HIS A C 1
ATOM 1254 O O . HIS A 1 158 ? -0.705 21.138 15.149 1.00 92.38 158 HIS A O 1
ATOM 1260 N N . VAL A 1 159 ? -1.749 19.864 16.685 1.00 92.75 159 VAL A N 1
ATOM 1261 C CA . VAL A 1 159 ? -1.147 18.585 16.281 1.00 92.75 159 VAL A CA 1
ATOM 1262 C C . VAL A 1 159 ? -1.492 18.260 14.830 1.00 92.75 159 VAL A C 1
ATOM 1264 O O . VAL A 1 159 ? -0.596 17.970 14.038 1.00 92.75 159 VAL A O 1
ATOM 1267 N N . ARG A 1 160 ? -2.768 18.383 14.442 1.00 92.56 160 ARG A N 1
ATOM 1268 C CA . ARG A 1 160 ? -3.203 18.202 13.051 1.00 92.56 160 ARG A CA 1
ATOM 1269 C C . ARG A 1 160 ? -2.473 19.165 12.115 1.00 92.56 160 ARG A C 1
ATOM 1271 O O . ARG A 1 160 ? -1.976 18.737 11.081 1.00 92.56 160 ARG A O 1
ATOM 1278 N N . GLY A 1 161 ? -2.395 20.449 12.464 1.00 93.31 161 GLY A N 1
ATOM 1279 C CA . GLY A 1 161 ? -1.700 21.451 11.652 1.00 93.31 161 GLY A CA 1
ATOM 1280 C C . GLY A 1 161 ? -0.216 21.129 11.456 1.00 93.31 161 GLY A C 1
ATOM 128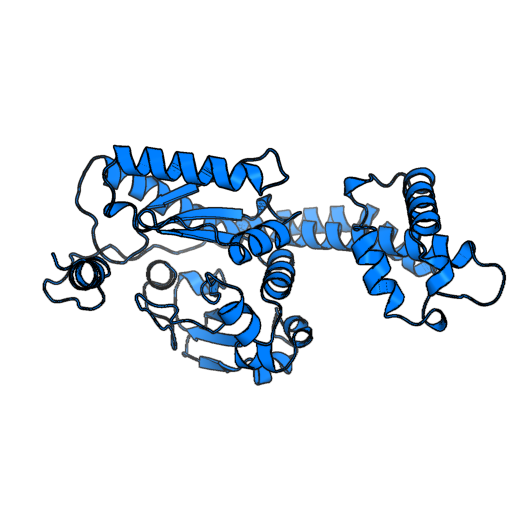1 O O . GLY A 1 161 ? 0.275 21.159 10.328 1.00 93.31 161 GLY A O 1
ATOM 1282 N N . ALA A 1 162 ? 0.478 20.758 12.534 1.00 92.69 162 ALA A N 1
ATOM 1283 C CA . ALA A 1 162 ? 1.884 20.365 12.496 1.00 92.69 162 ALA A CA 1
ATOM 1284 C C . ALA A 1 162 ? 2.110 19.099 11.652 1.00 92.69 162 ALA A C 1
ATOM 1286 O O . ALA A 1 162 ? 3.020 19.075 10.821 1.00 92.69 162 ALA A O 1
ATOM 1287 N N . LEU A 1 163 ? 1.252 18.083 11.812 1.00 92.50 163 LEU A N 1
ATOM 1288 C CA . LEU A 1 163 ? 1.289 16.856 11.018 1.00 92.50 163 LEU A CA 1
ATOM 1289 C C . LEU A 1 163 ? 1.122 17.162 9.527 1.00 92.50 163 LEU A C 1
ATOM 1291 O O . LEU A 1 163 ? 1.952 16.750 8.720 1.00 92.50 163 LEU A O 1
ATOM 1295 N N . MET A 1 164 ? 0.096 17.932 9.156 1.00 92.62 164 MET A N 1
ATOM 1296 C CA . MET A 1 164 ? -0.161 18.260 7.752 1.00 92.62 164 MET A CA 1
ATOM 1297 C C . MET A 1 164 ? 0.964 19.085 7.130 1.00 92.62 164 MET A C 1
ATOM 1299 O O . MET A 1 164 ? 1.343 18.835 5.988 1.00 92.62 164 MET A O 1
ATOM 1303 N N . TRP A 1 165 ? 1.545 20.024 7.881 1.00 91.56 165 TRP A N 1
ATOM 1304 C CA . TRP A 1 165 ? 2.711 20.776 7.419 1.00 91.56 165 TRP A CA 1
ATOM 1305 C C . TRP A 1 165 ? 3.923 19.871 7.181 1.00 91.56 165 TRP A C 1
ATOM 1307 O O . TRP A 1 165 ? 4.621 20.018 6.179 1.00 91.56 165 TRP A O 1
ATOM 1317 N N . ALA A 1 166 ? 4.176 18.919 8.080 1.00 91.06 166 ALA A N 1
ATOM 1318 C CA . ALA A 1 166 ? 5.290 17.992 7.940 1.00 91.06 166 ALA A CA 1
ATOM 1319 C C . ALA A 1 166 ? 5.083 17.013 6.772 1.00 91.06 166 ALA A C 1
ATOM 1321 O O . ALA A 1 166 ? 6.016 16.785 6.003 1.00 91.06 166 ALA A O 1
ATOM 1322 N N . LEU A 1 167 ? 3.865 16.494 6.597 1.00 91.44 167 LEU A N 1
ATOM 1323 C CA . LEU A 1 167 ? 3.497 15.624 5.479 1.00 91.44 167 LEU A CA 1
ATOM 1324 C C . LEU A 1 167 ? 3.558 16.350 4.133 1.00 91.44 167 LEU A C 1
ATOM 1326 O O . LEU A 1 167 ? 4.037 15.770 3.163 1.00 91.44 167 LEU A O 1
ATOM 1330 N N . GLY A 1 168 ? 3.174 17.628 4.077 1.00 89.62 168 GLY A N 1
ATOM 1331 C CA . GLY A 1 168 ? 3.272 18.448 2.864 1.00 89.62 168 GLY A CA 1
ATOM 1332 C C . GLY A 1 168 ? 4.705 18.662 2.359 1.00 89.62 168 GLY A C 1
ATOM 1333 O O . GLY A 1 168 ? 4.895 19.052 1.215 1.00 89.62 168 GLY A O 1
ATOM 1334 N N . LYS A 1 169 ? 5.726 18.388 3.184 1.00 89.69 169 LYS A N 1
ATOM 1335 C CA . LYS A 1 169 ? 7.136 18.376 2.754 1.00 89.69 169 LYS A CA 1
ATOM 1336 C C . LYS A 1 169 ? 7.593 17.038 2.177 1.00 89.69 169 LYS A C 1
ATOM 1338 O O . LYS A 1 169 ? 8.693 16.967 1.635 1.00 89.69 169 LYS A O 1
ATOM 1343 N N . ILE A 1 170 ? 6.825 15.976 2.401 1.00 90.25 170 ILE A N 1
ATOM 1344 C CA . ILE A 1 170 ? 7.182 14.603 2.029 1.00 90.25 170 ILE A CA 1
ATOM 1345 C C . ILE A 1 170 ? 6.378 14.175 0.804 1.00 90.25 170 ILE A C 1
ATOM 1347 O O . ILE A 1 170 ? 6.957 13.620 -0.126 1.00 90.25 170 ILE A O 1
ATOM 1351 N N . PHE A 1 171 ? 5.069 14.446 0.791 1.00 88.62 171 PHE A N 1
ATOM 1352 C CA . PHE A 1 171 ? 4.240 14.201 -0.382 1.00 88.62 171 PHE A CA 1
ATOM 1353 C C . PHE A 1 171 ? 4.673 15.102 -1.537 1.00 88.62 171 PHE A C 1
ATOM 1355 O O . PHE A 1 171 ? 4.835 16.311 -1.392 1.00 88.62 171 PHE A O 1
ATOM 1362 N N . THR A 1 172 ? 4.848 14.479 -2.693 1.00 83.75 172 THR A N 1
ATOM 1363 C CA . THR A 1 172 ? 5.181 15.117 -3.971 1.00 83.75 172 THR A CA 1
ATOM 1364 C C . THR A 1 172 ? 3.937 15.681 -4.656 1.00 83.75 172 THR A C 1
ATOM 1366 O O . THR A 1 172 ? 4.032 16.610 -5.459 1.00 83.75 172 THR A O 1
ATOM 1369 N N . THR A 1 173 ? 2.761 15.133 -4.338 1.00 82.31 173 THR A N 1
ATOM 1370 C CA . THR A 1 173 ? 1.490 15.524 -4.940 1.00 82.31 173 THR A CA 1
ATOM 1371 C C . THR A 1 173 ? 0.884 16.746 -4.251 1.00 82.31 173 THR A C 1
ATOM 1373 O O . THR A 1 173 ? 0.917 16.834 -3.024 1.00 82.31 173 THR A O 1
ATOM 1376 N N . PRO A 1 174 ? 0.255 17.663 -5.011 1.00 82.56 174 PRO A N 1
ATOM 1377 C CA . PRO A 1 174 ? -0.429 18.824 -4.438 1.00 82.56 174 PRO A CA 1
ATOM 1378 C C . PRO A 1 174 ? -1.708 18.442 -3.677 1.00 82.56 174 PRO A C 1
ATOM 1380 O O . PRO A 1 174 ? -2.217 19.233 -2.884 1.00 82.56 174 PRO A O 1
ATOM 1383 N N . GLU A 1 175 ? -2.247 17.247 -3.927 1.00 84.00 175 GLU A N 1
ATOM 1384 C CA . GLU A 1 175 ? -3.442 16.745 -3.259 1.00 84.00 175 GLU A CA 1
ATOM 1385 C C . GLU A 1 175 ? -3.147 16.361 -1.811 1.00 84.00 175 GLU A C 1
ATOM 1387 O O . GLU A 1 175 ? -2.228 15.596 -1.513 1.00 84.00 175 GLU A O 1
ATOM 1392 N N . VAL A 1 176 ? -3.964 16.889 -0.904 1.00 84.12 176 VAL A N 1
ATOM 1393 C CA . VAL A 1 176 ? -3.844 16.640 0.528 1.00 84.12 176 VAL A CA 1
ATOM 1394 C C . VAL A 1 176 ? -4.632 15.375 0.883 1.00 84.12 176 VAL A C 1
ATOM 1396 O O . VAL A 1 176 ? -5.848 15.355 0.667 1.00 84.12 176 VAL A O 1
ATOM 1399 N N . PRO A 1 177 ? -4.002 14.334 1.464 1.00 91.06 177 PRO A N 1
ATOM 1400 C CA . PRO A 1 177 ? -4.728 13.142 1.879 1.00 91.06 177 PRO A CA 1
ATOM 1401 C C . PRO A 1 177 ? -5.796 13.479 2.922 1.00 91.06 177 PRO A C 1
ATOM 1403 O O . PRO A 1 177 ? -5.577 14.288 3.830 1.00 91.06 177 PRO A O 1
ATOM 1406 N N . LYS A 1 178 ? -6.955 12.825 2.818 1.00 94.44 178 LYS A N 1
ATOM 1407 C CA . LYS A 1 178 ? -8.028 12.969 3.807 1.00 94.44 178 LYS A CA 1
ATOM 1408 C C . LYS A 1 178 ? -7.552 12.466 5.174 1.00 94.44 178 LYS A C 1
ATOM 1410 O O . LYS A 1 178 ? -6.923 11.409 5.265 1.00 94.44 178 LYS A O 1
ATOM 1415 N N . VAL A 1 179 ? -7.883 13.224 6.219 1.00 95.44 179 VAL A N 1
ATOM 1416 C CA . VAL A 1 179 ? -7.551 12.925 7.616 1.00 95.44 179 VAL A CA 1
ATOM 1417 C C . VAL A 1 179 ? -8.825 12.542 8.355 1.00 95.44 179 VAL A C 1
ATOM 1419 O O . VAL A 1 179 ? -9.786 13.303 8.321 1.00 95.44 179 VAL A O 1
ATOM 1422 N N . TYR A 1 180 ? -8.795 11.402 9.034 1.00 96.56 180 TYR A N 1
ATOM 1423 C CA . TYR A 1 180 ? -9.819 10.947 9.967 1.00 96.56 180 TYR A CA 1
ATOM 1424 C C . TYR A 1 180 ? -9.312 11.113 11.392 1.00 96.56 180 TYR A C 1
ATOM 1426 O O . TYR A 1 180 ? -8.218 10.645 11.715 1.00 96.56 180 TYR A O 1
ATOM 1434 N N . ILE A 1 181 ? -10.086 11.772 12.245 1.00 94.62 181 ILE A N 1
ATOM 1435 C CA . ILE A 1 181 ? -9.710 12.065 13.624 1.00 94.62 181 ILE A CA 1
ATOM 1436 C C . ILE A 1 181 ? -10.641 11.306 14.557 1.00 94.62 181 ILE A C 1
ATOM 1438 O O . ILE A 1 181 ? -11.854 11.480 14.522 1.00 94.62 181 ILE A O 1
ATOM 1442 N N . GLY A 1 182 ? -10.083 10.476 15.431 1.00 92.44 182 GLY A N 1
ATOM 1443 C CA . GLY A 1 182 ? -10.915 9.733 16.365 1.00 92.44 182 GLY A CA 1
ATOM 1444 C C . GLY A 1 182 ? -10.149 8.781 17.261 1.00 92.44 182 GLY A C 1
ATOM 1445 O O . GLY A 1 182 ? -8.922 8.792 17.331 1.00 92.44 182 GLY A O 1
ATOM 1446 N N . SER A 1 183 ? -10.910 7.934 17.944 1.00 90.56 183 SER A N 1
ATOM 1447 C CA . SER A 1 183 ? -10.385 6.849 18.770 1.00 90.56 183 SER A CA 1
ATOM 1448 C C . SER A 1 183 ? -11.074 5.554 18.362 1.00 90.56 183 SER A C 1
ATOM 1450 O O . SER A 1 183 ? -12.269 5.366 18.605 1.00 90.56 183 SER A O 1
ATOM 1452 N N . PHE A 1 184 ? -10.315 4.688 17.686 1.00 90.31 184 PHE A N 1
ATOM 1453 C CA . PHE A 1 184 ? -10.792 3.455 17.047 1.00 90.31 184 PHE A CA 1
ATOM 1454 C C . PHE A 1 184 ? -10.621 2.255 17.985 1.00 90.31 184 PHE A C 1
ATOM 1456 O O . PHE A 1 184 ? -9.747 1.398 17.784 1.00 90.31 184 PHE A O 1
ATOM 1463 N N . TRP A 1 185 ? -11.438 2.249 19.038 1.00 87.19 185 TRP A N 1
ATOM 1464 C CA . TRP A 1 185 ? -11.453 1.272 20.129 1.00 87.19 185 TRP A CA 1
ATOM 1465 C C . TRP A 1 185 ? -12.884 1.006 20.621 1.00 87.19 185 TRP A C 1
ATOM 1467 O O . TRP A 1 185 ? -13.803 1.763 20.310 1.00 87.19 185 TRP A O 1
ATOM 1477 N N . LYS A 1 186 ? -13.067 -0.074 21.387 1.00 84.44 186 LYS A N 1
ATOM 1478 C CA . LYS A 1 186 ? -14.385 -0.561 21.834 1.00 84.44 186 LYS A CA 1
ATOM 1479 C C . LYS A 1 186 ? -15.061 0.286 22.918 1.00 84.44 186 LYS A C 1
ATOM 1481 O O . LYS A 1 186 ? -16.247 0.098 23.159 1.00 84.44 186 LYS A O 1
ATOM 1486 N N . TYR A 1 187 ? -14.343 1.210 23.557 1.00 84.81 187 TYR A N 1
ATOM 1487 C CA . TYR A 1 187 ? -14.878 1.977 24.680 1.00 84.81 187 TYR A CA 1
ATOM 1488 C C . TYR A 1 187 ? -15.493 3.311 24.273 1.00 84.81 187 TYR A C 1
ATOM 1490 O O . TYR A 1 187 ? -15.035 3.991 23.346 1.00 84.81 187 TYR A O 1
ATOM 1498 N N . VAL A 1 188 ? -16.534 3.699 25.007 1.00 79.44 188 VAL A N 1
ATOM 1499 C CA . VAL A 1 188 ? -17.146 5.024 24.900 1.00 79.44 188 VAL A CA 1
ATOM 1500 C C . VAL A 1 188 ? -16.111 6.086 25.289 1.00 79.44 188 VAL A C 1
ATOM 1502 O O . VAL A 1 188 ? -15.450 6.006 26.325 1.00 79.44 188 VAL A O 1
ATOM 1505 N N . SER A 1 189 ? -15.934 7.079 24.419 1.00 74.19 189 SER A N 1
ATOM 1506 C CA . SER A 1 189 ? -15.130 8.266 24.720 1.00 74.19 189 SER A CA 1
ATOM 1507 C C . SER A 1 189 ? -15.953 9.243 25.560 1.00 74.19 189 SER A C 1
ATOM 1509 O O . SER A 1 189 ? -17.175 9.267 25.445 1.00 74.19 189 SER A O 1
ATOM 1511 N N . LEU A 1 190 ? -15.293 10.074 26.374 1.00 70.19 190 LEU A N 1
ATOM 1512 C CA . LEU A 1 190 ? -15.973 11.105 27.166 1.00 70.19 190 LEU A CA 1
ATOM 1513 C C . LEU A 1 190 ? -16.850 11.984 26.263 1.00 70.19 190 LEU A C 1
ATOM 1515 O O . LEU A 1 190 ? -16.371 12.511 25.255 1.00 70.19 190 LEU A O 1
ATOM 1519 N N . GLU A 1 191 ? -18.121 12.135 26.628 1.00 69.12 191 GLU A N 1
ATOM 1520 C CA . GLU A 1 191 ? -19.089 12.876 25.827 1.00 69.12 191 GLU A CA 1
ATOM 1521 C C . GLU A 1 191 ? -18.800 14.381 25.889 1.00 69.12 191 GLU A C 1
ATOM 1523 O O . GLU A 1 191 ? -18.794 14.999 26.953 1.00 69.12 191 GLU A O 1
ATOM 1528 N N . ASN A 1 192 ? -18.489 14.977 24.738 1.00 72.62 192 ASN A N 1
ATOM 1529 C CA . ASN A 1 192 ? -18.257 16.410 24.576 1.00 72.62 192 ASN A CA 1
ATOM 1530 C C . ASN A 1 192 ? -18.447 16.799 23.096 1.00 72.62 192 ASN A C 1
ATOM 1532 O O . ASN A 1 192 ? -18.622 15.942 22.237 1.00 72.62 192 ASN A O 1
ATOM 1536 N N . GLN A 1 193 ? -18.393 18.089 22.749 1.00 73.69 193 GLN A N 1
ATOM 1537 C CA . GLN A 1 193 ? -18.558 18.510 21.343 1.00 73.69 193 GLN A CA 1
ATOM 1538 C C . GLN A 1 193 ? -17.561 17.834 20.381 1.00 73.69 193 GLN A C 1
ATOM 1540 O O . GLN A 1 193 ? -17.901 17.561 19.233 1.00 73.69 193 GLN A O 1
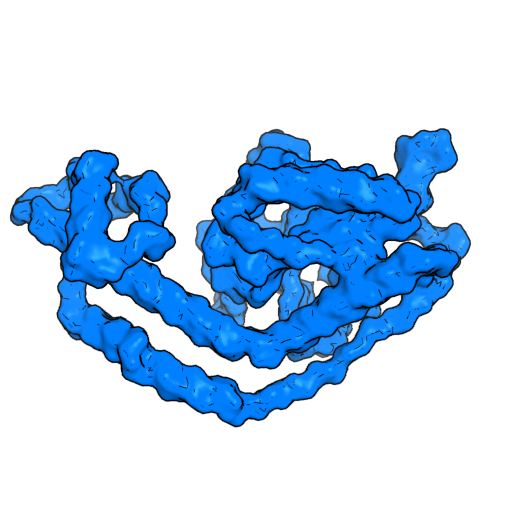ATOM 1545 N N . MET A 1 194 ? -16.354 17.520 20.855 1.00 78.06 194 MET A N 1
ATOM 1546 C CA . MET A 1 194 ? -15.317 16.846 20.077 1.00 78.06 194 MET A CA 1
ATOM 1547 C C . MET A 1 194 ? -15.669 15.374 19.808 1.00 78.06 194 MET A C 1
ATOM 1549 O O . MET A 1 194 ? -15.339 14.862 18.742 1.00 78.06 194 MET A O 1
ATOM 1553 N N . SER A 1 195 ? -16.370 14.699 20.729 1.00 81.38 195 SER A N 1
ATOM 1554 C CA . SER A 1 195 ? -16.772 13.297 20.560 1.00 81.38 195 SER A CA 1
ATOM 1555 C C . SER A 1 195 ? -17.753 13.122 19.402 1.00 81.38 195 SER A C 1
ATOM 1557 O O . SER A 1 195 ? -17.653 12.139 18.669 1.00 81.38 195 SER A O 1
ATOM 1559 N N . LYS A 1 196 ? -18.639 14.101 19.170 1.00 84.56 196 LYS A N 1
ATOM 1560 C CA . LYS A 1 196 ? -19.539 14.103 18.010 1.00 84.56 196 LYS A CA 1
ATOM 1561 C C . LYS A 1 196 ? -18.761 14.178 16.695 1.00 84.56 196 LYS A C 1
ATOM 1563 O O . LYS A 1 196 ? -18.980 13.347 15.821 1.00 84.56 196 LYS A O 1
ATOM 1568 N N . THR A 1 197 ? -17.817 15.112 16.574 1.00 86.00 197 THR A N 1
ATOM 1569 C CA . THR A 1 197 ? -16.981 15.240 15.367 1.00 86.00 197 THR A CA 1
ATOM 1570 C C . THR A 1 197 ? -16.107 14.003 15.145 1.00 86.00 197 THR A C 1
ATOM 1572 O O . THR A 1 197 ? -15.996 13.524 14.023 1.00 86.00 197 THR A O 1
ATOM 1575 N N . MET A 1 198 ? -15.540 13.420 16.208 1.00 89.00 198 MET A N 1
ATOM 1576 C CA . MET A 1 198 ? -14.799 12.156 16.095 1.00 89.00 198 MET A CA 1
ATOM 1577 C C . MET A 1 198 ? -15.683 10.992 15.649 1.00 89.00 198 MET A C 1
ATOM 1579 O O . MET A 1 198 ? -15.216 10.102 14.937 1.00 89.00 198 MET A O 1
ATOM 1583 N N . LYS A 1 199 ? -16.949 10.968 16.081 1.00 89.00 199 LYS A N 1
ATOM 1584 C CA . LYS A 1 199 ? -17.920 9.970 15.633 1.00 89.00 199 LYS A CA 1
ATOM 1585 C C . LYS A 1 199 ? -18.210 10.133 14.143 1.00 89.00 199 LYS A C 1
ATOM 1587 O O . LYS A 1 199 ? -18.122 9.148 13.428 1.00 89.00 199 LYS A O 1
ATOM 1592 N N . GLU A 1 200 ? -18.445 11.357 13.672 1.00 91.50 200 GLU A N 1
ATOM 1593 C CA . GLU A 1 200 ? -18.638 11.648 12.243 1.00 91.50 200 GLU A CA 1
ATOM 1594 C C . GLU A 1 200 ? -17.444 11.172 11.394 1.00 91.50 200 GLU A C 1
ATOM 1596 O O . GLU A 1 200 ? -17.642 10.507 10.377 1.00 91.50 200 GLU A O 1
ATOM 1601 N N . ASP A 1 201 ? -16.207 11.424 11.836 1.00 94.19 201 ASP A N 1
ATOM 1602 C CA . ASP A 1 201 ? -14.998 10.938 11.157 1.00 94.19 201 ASP A CA 1
ATOM 1603 C C . ASP A 1 201 ? -14.845 9.411 11.233 1.00 94.19 201 ASP A C 1
ATOM 1605 O O . ASP A 1 201 ? -14.416 8.778 10.266 1.00 94.19 201 ASP A O 1
ATOM 1609 N N . THR A 1 202 ? -15.208 8.801 12.364 1.00 92.12 202 THR A N 1
ATOM 1610 C CA . THR A 1 202 ? -15.190 7.341 12.524 1.00 92.12 202 THR A CA 1
ATOM 1611 C C . THR A 1 202 ? -16.196 6.686 11.580 1.00 92.12 202 THR A C 1
ATOM 1613 O O . THR A 1 202 ? -15.828 5.779 10.836 1.00 92.12 202 THR A O 1
ATOM 1616 N N . ASP A 1 203 ? -17.436 7.172 11.559 1.00 92.56 203 ASP A N 1
ATOM 1617 C CA . ASP A 1 203 ? -18.507 6.676 10.695 1.00 92.56 203 ASP A CA 1
ATOM 1618 C C . ASP A 1 203 ? -18.137 6.879 9.217 1.00 92.56 203 ASP A C 1
ATOM 1620 O O . ASP A 1 203 ? -18.323 5.981 8.394 1.00 92.56 203 ASP A O 1
ATOM 1624 N N . ALA A 1 204 ? -17.524 8.017 8.876 1.00 95.25 204 ALA A N 1
ATOM 1625 C CA . ALA A 1 204 ? -17.039 8.289 7.527 1.00 95.25 204 ALA A CA 1
ATOM 1626 C C . ALA A 1 204 ? -15.899 7.351 7.096 1.00 95.25 204 ALA A C 1
ATOM 1628 O O . ALA A 1 204 ? -15.883 6.920 5.942 1.00 95.25 204 ALA A O 1
ATOM 1629 N N . LEU A 1 205 ? -14.961 7.017 7.991 1.00 95.44 205 LEU A N 1
ATOM 1630 C CA . LEU A 1 205 ? -13.899 6.049 7.699 1.00 95.44 205 LEU A CA 1
ATOM 1631 C C . LEU A 1 205 ? -14.485 4.664 7.421 1.00 95.44 205 LEU A C 1
ATOM 1633 O O . LEU A 1 205 ? -14.087 3.990 6.475 1.00 95.44 205 LEU A O 1
ATOM 1637 N N . VAL A 1 206 ? -15.444 4.246 8.241 1.00 93.88 206 VAL A N 1
ATOM 1638 C CA . VAL A 1 206 ? -16.078 2.927 8.151 1.00 93.88 206 VAL A CA 1
ATOM 1639 C C . VAL A 1 206 ? -16.906 2.816 6.883 1.00 93.88 206 VAL A C 1
ATOM 1641 O O . VAL A 1 206 ? -16.810 1.819 6.168 1.00 93.88 206 VAL A O 1
ATOM 1644 N N . LYS A 1 207 ? -17.639 3.880 6.551 1.00 93.69 207 LYS A N 1
ATOM 1645 C CA . LYS A 1 207 ? -18.329 4.011 5.274 1.00 93.69 207 LYS A CA 1
ATOM 1646 C C . LYS A 1 207 ? -17.357 3.885 4.100 1.00 93.69 207 LYS A C 1
ATOM 1648 O O . LYS A 1 207 ? -17.631 3.111 3.191 1.00 93.69 207 LYS A O 1
ATOM 1653 N N . GLU A 1 208 ? -16.207 4.566 4.137 1.00 94.06 208 GLU A N 1
ATOM 1654 C CA . GLU A 1 208 ? -15.207 4.456 3.065 1.00 94.06 208 GLU A CA 1
ATOM 1655 C C . GLU A 1 208 ? -14.657 3.026 2.927 1.00 94.06 208 GLU A C 1
ATOM 1657 O O . GLU A 1 208 ? -14.442 2.576 1.802 1.00 94.06 208 GLU A O 1
ATOM 1662 N N . ILE A 1 209 ? -14.466 2.291 4.032 1.00 94.12 209 ILE A N 1
ATOM 1663 C CA . ILE A 1 209 ? -14.073 0.870 3.991 1.00 94.12 209 ILE A CA 1
ATOM 1664 C C . ILE A 1 209 ? -15.162 0.021 3.318 1.00 94.12 209 ILE A C 1
ATOM 1666 O O . ILE A 1 209 ? -14.848 -0.790 2.449 1.00 94.12 209 ILE A O 1
ATOM 1670 N N . CYS A 1 210 ? -16.433 0.223 3.670 1.00 92.06 210 CYS A N 1
ATOM 1671 C CA . CYS A 1 210 ? -17.547 -0.516 3.064 1.00 92.06 210 CYS A CA 1
ATOM 1672 C C . CYS A 1 210 ? -17.680 -0.205 1.565 1.00 92.06 210 CYS A C 1
ATOM 1674 O O . CYS A 1 210 ? -17.883 -1.098 0.745 1.00 92.06 210 CYS A O 1
ATOM 1676 N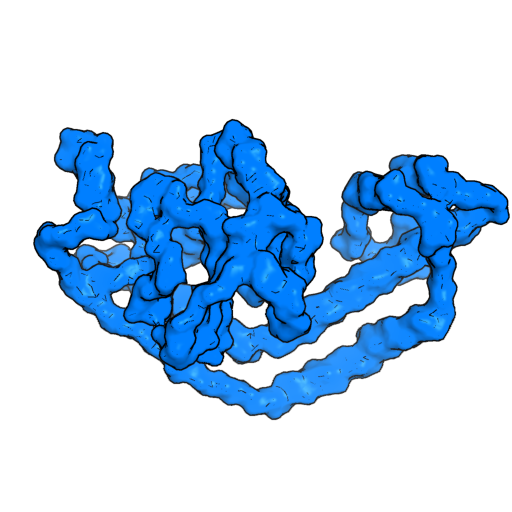 N . GLU A 1 211 ? -17.473 1.054 1.177 1.00 90.75 211 GLU A N 1
ATOM 1677 C CA . GLU A 1 211 ? -17.506 1.497 -0.219 1.00 90.75 211 GLU A CA 1
ATOM 1678 C C . GLU A 1 211 ? -16.383 0.889 -1.083 1.00 90.75 211 GLU A C 1
ATOM 1680 O O . GLU A 1 211 ? -16.471 0.920 -2.319 1.00 90.75 211 GLU A O 1
ATOM 1685 N N . LEU A 1 212 ? -15.337 0.297 -0.484 1.00 91.06 212 LEU A N 1
ATOM 1686 C CA . LEU A 1 212 ? -14.285 -0.404 -1.234 1.00 91.06 212 LEU A CA 1
ATOM 1687 C C . LEU A 1 212 ? -14.846 -1.543 -2.076 1.00 91.06 212 LEU A C 1
ATOM 1689 O O . LEU A 1 212 ? -14.416 -1.705 -3.216 1.00 91.06 212 LEU A O 1
ATOM 1693 N N . VAL A 1 213 ? -15.845 -2.258 -1.565 1.00 88.94 213 VAL A N 1
ATOM 1694 C CA . VAL A 1 213 ? -16.481 -3.393 -2.250 1.00 88.94 213 VAL A CA 1
ATOM 1695 C C . VAL A 1 213 ? -17.112 -2.954 -3.573 1.00 88.94 213 VAL A C 1
ATOM 1697 O O . VAL A 1 213 ? -17.002 -3.639 -4.587 1.00 88.94 213 VAL A O 1
ATOM 1700 N N . HIS A 1 214 ? -17.700 -1.758 -3.604 1.00 85.94 214 HIS A N 1
ATOM 1701 C CA . HIS A 1 214 ? -18.341 -1.212 -4.802 1.00 85.94 214 HIS A CA 1
ATOM 1702 C C . HIS A 1 214 ? -17.346 -0.600 -5.793 1.00 85.94 214 HIS A C 1
ATOM 1704 O O . HIS A 1 214 ? -17.614 -0.519 -6.992 1.00 85.94 214 HIS A O 1
ATOM 1710 N N . THR A 1 215 ? -16.194 -0.148 -5.302 1.00 84.88 215 THR A N 1
ATOM 1711 C CA . THR A 1 215 ? -15.223 0.631 -6.083 1.00 84.88 215 THR A CA 1
ATOM 1712 C C . THR A 1 215 ? -14.016 -0.187 -6.549 1.00 84.88 215 THR A C 1
ATOM 1714 O O . THR A 1 215 ? -13.306 0.246 -7.460 1.00 84.88 215 THR A O 1
ATOM 1717 N N . CYS A 1 216 ? -13.790 -1.379 -5.989 1.00 85.44 216 CYS A N 1
ATOM 1718 C CA . CYS A 1 216 ? -12.635 -2.226 -6.294 1.00 85.44 216 CYS A CA 1
ATOM 1719 C C . CYS A 1 216 ? -12.583 -2.662 -7.767 1.00 85.44 216 CYS A C 1
ATOM 1721 O O . CYS A 1 216 ? -11.500 -2.729 -8.343 1.00 85.44 216 CYS A O 1
ATOM 1723 N N . ARG A 1 217 ? -13.731 -2.892 -8.421 1.00 85.31 217 ARG A N 1
ATOM 1724 C CA . ARG A 1 217 ? -13.798 -3.363 -9.820 1.00 85.31 217 ARG A CA 1
ATOM 1725 C C . ARG A 1 217 ? -13.141 -2.381 -10.785 1.00 85.31 217 ARG A C 1
ATOM 1727 O O . ARG A 1 217 ? -12.201 -2.735 -11.494 1.00 85.31 217 ARG A O 1
ATOM 1734 N N . GLY A 1 218 ? -13.591 -1.125 -10.757 1.00 86.00 218 GLY A N 1
ATOM 1735 C CA . GLY A 1 218 ? -13.026 -0.064 -11.589 1.00 86.00 218 GLY A CA 1
ATOM 1736 C C . GLY A 1 218 ? -11.546 0.175 -11.286 1.00 86.00 218 GLY A C 1
ATOM 1737 O O . GLY A 1 218 ? -10.747 0.349 -12.204 1.00 86.00 218 GLY A O 1
ATOM 1738 N N . ARG A 1 219 ? -11.151 0.106 -10.007 1.00 85.06 219 ARG A N 1
ATOM 1739 C CA . ARG A 1 219 ? -9.742 0.247 -9.611 1.00 85.06 219 ARG A CA 1
ATOM 1740 C C . ARG A 1 219 ? -8.862 -0.880 -10.134 1.00 85.06 219 ARG A C 1
ATOM 1742 O O . ARG A 1 219 ? -7.823 -0.586 -10.706 1.00 85.06 219 ARG A O 1
ATOM 1749 N N . ARG A 1 220 ? -9.282 -2.141 -10.003 1.00 87.81 220 ARG A N 1
ATOM 1750 C CA . ARG A 1 220 ? -8.528 -3.302 -10.506 1.00 87.81 220 ARG A CA 1
ATOM 1751 C C . ARG A 1 220 ? -8.306 -3.208 -12.009 1.00 87.81 220 ARG A C 1
ATOM 1753 O O . ARG A 1 220 ? -7.194 -3.441 -12.472 1.00 87.81 220 ARG A O 1
ATOM 1760 N N . ILE A 1 221 ? -9.332 -2.804 -12.762 1.00 90.44 221 ILE A N 1
ATOM 1761 C CA . ILE A 1 221 ? -9.187 -2.539 -14.199 1.00 90.44 221 ILE A CA 1
ATOM 1762 C C . ILE A 1 221 ? -8.144 -1.439 -14.417 1.00 90.44 221 ILE A C 1
ATOM 1764 O O . ILE A 1 221 ? -7.192 -1.646 -15.164 1.00 90.44 221 ILE A O 1
ATOM 1768 N N . ASN A 1 222 ? -8.262 -0.304 -13.722 1.00 88.19 222 ASN A N 1
ATOM 1769 C CA . ASN A 1 222 ? -7.306 0.799 -13.843 1.00 88.19 222 ASN A CA 1
ATOM 1770 C C . ASN A 1 222 ? -5.865 0.388 -13.500 1.00 88.19 222 ASN A C 1
ATOM 1772 O O . ASN A 1 222 ? -4.942 0.810 -14.197 1.00 88.19 222 ASN A O 1
ATOM 1776 N N . ASP A 1 223 ? -5.659 -0.454 -12.488 1.00 86.69 223 ASP A N 1
ATOM 1777 C CA . ASP A 1 223 ? -4.338 -0.959 -12.108 1.00 86.69 223 ASP A CA 1
ATOM 1778 C C . ASP A 1 223 ? -3.750 -1.877 -13.190 1.00 86.69 223 ASP A C 1
ATOM 1780 O O . ASP A 1 223 ? -2.580 -1.728 -13.557 1.00 86.69 223 ASP A O 1
ATOM 1784 N N . VAL A 1 224 ? -4.563 -2.751 -13.798 1.00 91.31 224 VAL A N 1
ATOM 1785 C CA . VAL A 1 224 ? -4.139 -3.560 -14.956 1.00 91.31 224 VAL A CA 1
ATOM 1786 C C . VAL A 1 224 ? -3.777 -2.665 -16.144 1.00 91.31 224 VAL A C 1
ATOM 1788 O O . VAL A 1 224 ? -2.740 -2.872 -16.777 1.00 91.31 224 VAL A O 1
ATOM 1791 N N . VAL A 1 225 ? -4.571 -1.630 -16.427 1.00 92.25 225 VAL A N 1
ATOM 1792 C CA . VAL A 1 225 ? -4.291 -0.665 -17.503 1.00 92.25 225 VAL A CA 1
ATOM 1793 C C . VAL A 1 225 ? -2.994 0.101 -17.241 1.00 92.25 225 VAL A C 1
ATOM 1795 O O . VAL A 1 225 ? -2.153 0.221 -18.137 1.00 92.25 225 VAL A O 1
ATOM 1798 N N . ARG A 1 226 ? -2.799 0.596 -16.015 1.00 89.12 226 ARG A N 1
ATOM 1799 C CA . ARG A 1 226 ? -1.574 1.280 -15.575 1.00 89.12 226 ARG A CA 1
ATOM 1800 C C . ARG A 1 226 ? -0.362 0.365 -15.758 1.00 89.12 226 ARG A C 1
ATOM 1802 O O . ARG A 1 226 ? 0.638 0.777 -16.349 1.00 89.12 226 ARG A O 1
ATOM 1809 N N . ARG A 1 227 ? -0.475 -0.904 -15.352 1.00 90.62 227 ARG A N 1
ATOM 1810 C CA . ARG A 1 227 ? 0.581 -1.906 -15.531 1.00 90.62 227 ARG A CA 1
ATOM 1811 C C . ARG A 1 227 ? 0.873 -2.184 -17.004 1.00 90.62 227 ARG A C 1
ATOM 1813 O O . ARG A 1 227 ? 2.039 -2.177 -17.390 1.00 90.62 227 ARG A O 1
ATOM 1820 N N . ALA A 1 228 ? -0.148 -2.385 -17.832 1.00 94.75 228 ALA A N 1
ATOM 1821 C CA . ALA A 1 228 ? 0.006 -2.628 -19.266 1.00 94.75 228 ALA A CA 1
ATOM 1822 C C . ALA A 1 228 ? 0.693 -1.449 -19.981 1.00 94.75 228 ALA A C 1
ATOM 1824 O O . ALA A 1 228 ? 1.597 -1.654 -20.794 1.00 94.75 228 ALA A O 1
ATOM 1825 N N . LYS A 1 229 ? 0.345 -0.204 -19.623 1.00 93.44 229 LYS A N 1
ATOM 1826 C CA . LYS A 1 229 ? 1.038 1.002 -20.109 1.00 93.44 229 LYS A CA 1
ATOM 1827 C C . LYS A 1 229 ? 2.507 1.033 -19.678 1.00 93.44 229 LYS A C 1
ATOM 1829 O O . LYS A 1 229 ? 3.368 1.282 -20.519 1.00 93.44 229 LYS A O 1
ATOM 1834 N N . SER A 1 230 ? 2.797 0.729 -18.411 1.00 92.81 230 SER A N 1
ATOM 1835 C CA . SER A 1 230 ? 4.170 0.659 -17.891 1.00 92.81 230 SER A CA 1
ATOM 1836 C C . SER A 1 230 ? 5.011 -0.399 -18.622 1.00 92.81 230 SER A C 1
ATOM 1838 O O . SER A 1 230 ? 6.126 -0.112 -19.058 1.00 92.81 230 SER A O 1
ATOM 1840 N N . VAL A 1 231 ? 4.448 -1.591 -18.865 1.00 95.06 231 VAL A N 1
ATOM 1841 C CA . VAL A 1 231 ? 5.087 -2.648 -19.670 1.00 95.06 231 VAL A CA 1
ATOM 1842 C C . VAL A 1 231 ? 5.377 -2.149 -21.084 1.00 95.06 231 VAL A C 1
ATOM 1844 O O . VAL A 1 231 ? 6.494 -2.309 -21.569 1.00 95.06 231 VAL A O 1
ATOM 1847 N N . ARG A 1 232 ? 4.418 -1.475 -21.726 1.00 95.69 232 ARG A N 1
ATOM 1848 C CA . ARG A 1 232 ? 4.596 -0.917 -23.073 1.00 95.69 232 ARG A CA 1
ATOM 1849 C C . ARG A 1 232 ? 5.760 0.077 -23.144 1.00 95.69 232 ARG A C 1
ATOM 1851 O O . ARG A 1 232 ? 6.585 -0.006 -24.052 1.00 95.69 232 ARG A O 1
ATOM 1858 N N . ILE A 1 233 ? 5.847 0.994 -22.178 1.00 95.75 233 ILE A N 1
ATOM 1859 C CA . ILE A 1 233 ? 6.945 1.971 -22.074 1.00 95.75 233 ILE A CA 1
ATOM 1860 C C . ILE A 1 233 ? 8.281 1.252 -21.865 1.00 95.75 233 ILE A C 1
ATOM 1862 O O . ILE A 1 233 ? 9.266 1.558 -22.540 1.00 95.75 233 ILE A O 1
ATOM 1866 N N . HIS A 1 234 ? 8.308 0.252 -20.982 1.00 95.00 234 HIS A N 1
ATOM 1867 C CA . HIS A 1 234 ? 9.493 -0.565 -20.751 1.00 95.00 234 HIS A CA 1
ATOM 1868 C C . HIS A 1 234 ? 9.954 -1.280 -22.031 1.00 95.00 234 HIS A C 1
ATOM 1870 O O . HIS A 1 234 ? 11.137 -1.230 -22.368 1.00 95.00 234 HIS A O 1
ATOM 1876 N N . CYS A 1 235 ? 9.033 -1.864 -22.803 1.00 95.31 235 CYS A N 1
ATOM 1877 C CA . CYS A 1 235 ? 9.335 -2.462 -24.103 1.00 95.31 235 CYS A CA 1
ATOM 1878 C C . CYS A 1 235 ? 9.961 -1.444 -25.072 1.00 95.31 235 CYS A C 1
ATOM 1880 O O . CYS A 1 235 ? 10.959 -1.758 -25.723 1.00 95.31 235 CYS A O 1
ATOM 1882 N N . TYR A 1 236 ? 9.430 -0.216 -25.151 1.00 95.56 236 TYR A N 1
ATOM 1883 C CA . TYR A 1 236 ? 9.997 0.840 -26.001 1.00 95.56 236 TYR A CA 1
ATOM 1884 C C . TYR A 1 236 ? 11.419 1.228 -25.597 1.00 95.56 236 TYR A C 1
ATOM 1886 O O . TYR A 1 236 ? 12.271 1.431 -26.469 1.00 95.56 236 TYR A O 1
ATOM 1894 N N . LEU A 1 237 ? 11.690 1.313 -24.293 1.00 94.38 237 LEU A N 1
ATOM 1895 C CA . LEU A 1 237 ? 13.030 1.573 -23.769 1.00 94.38 237 LEU A CA 1
ATOM 1896 C C . LEU A 1 237 ? 13.997 0.448 -24.138 1.00 94.38 237 LEU A C 1
ATOM 1898 O O . LEU A 1 237 ? 15.053 0.721 -24.713 1.00 94.38 237 LEU A O 1
ATOM 1902 N N . MET A 1 238 ? 13.614 -0.805 -23.881 1.00 92.69 238 MET A N 1
ATOM 1903 C CA . MET A 1 238 ? 14.431 -1.974 -24.216 1.00 92.69 238 MET A CA 1
ATOM 1904 C C . MET A 1 238 ? 14.747 -2.028 -25.715 1.00 92.69 238 MET A C 1
ATOM 1906 O O . MET A 1 238 ? 15.908 -2.182 -26.096 1.00 92.69 238 MET A O 1
ATOM 1910 N N . ASP A 1 239 ? 13.752 -1.820 -26.581 1.00 93.31 239 ASP A N 1
ATOM 1911 C CA . ASP A 1 239 ? 13.937 -1.809 -28.035 1.00 93.31 239 ASP A CA 1
ATOM 1912 C C . ASP A 1 239 ? 14.844 -0.661 -28.501 1.00 93.31 239 ASP A C 1
ATOM 1914 O O . ASP A 1 239 ? 15.756 -0.876 -29.304 1.00 93.31 239 ASP A O 1
ATOM 1918 N N . THR A 1 240 ? 14.664 0.541 -27.946 1.00 93.12 240 THR A N 1
ATOM 1919 C CA . THR A 1 240 ? 15.492 1.714 -28.265 1.00 93.12 240 THR A CA 1
ATOM 1920 C C . THR A 1 240 ? 16.953 1.486 -27.878 1.00 93.12 240 THR A C 1
ATOM 1922 O O . THR A 1 240 ? 17.856 1.731 -28.685 1.00 93.12 240 THR A O 1
ATOM 1925 N N . ILE A 1 241 ? 17.201 0.963 -26.674 1.00 91.69 241 ILE A N 1
ATOM 1926 C CA . ILE A 1 241 ? 18.550 0.631 -26.202 1.00 91.69 241 ILE A CA 1
ATOM 1927 C C . ILE A 1 241 ? 19.149 -0.458 -27.095 1.00 91.69 241 ILE A C 1
ATOM 1929 O O . ILE A 1 241 ? 20.265 -0.303 -27.599 1.00 91.69 241 ILE A O 1
ATOM 1933 N N . ARG A 1 242 ? 18.397 -1.529 -27.373 1.00 89.19 242 ARG A N 1
ATOM 1934 C CA . ARG A 1 242 ? 18.891 -2.673 -28.148 1.00 89.19 242 ARG A CA 1
ATOM 1935 C C . ARG A 1 242 ? 19.194 -2.322 -29.604 1.00 89.19 242 ARG A C 1
ATOM 1937 O O . ARG A 1 242 ? 20.145 -2.868 -30.156 1.00 89.19 242 ARG A O 1
ATOM 1944 N N . ARG A 1 243 ? 18.428 -1.419 -30.226 1.00 88.44 243 ARG A N 1
ATOM 1945 C CA . ARG A 1 243 ? 18.673 -0.934 -31.601 1.00 88.44 243 ARG A CA 1
ATOM 1946 C C . ARG A 1 243 ? 19.825 0.057 -31.705 1.00 88.44 243 ARG A C 1
ATOM 1948 O O . ARG A 1 243 ? 20.398 0.183 -32.779 1.00 88.44 243 ARG A O 1
ATOM 1955 N N . SER A 1 244 ? 20.174 0.740 -30.617 1.00 84.88 244 SER A N 1
ATOM 1956 C CA . SER A 1 244 ? 21.297 1.686 -30.603 1.00 84.88 244 SER A CA 1
ATOM 1957 C C . SER A 1 244 ? 22.676 1.018 -30.643 1.00 84.88 244 SER A C 1
ATOM 1959 O O . SER A 1 244 ? 23.679 1.701 -30.840 1.00 84.88 244 SER A O 1
ATOM 1961 N N . GLN A 1 245 ? 22.738 -0.299 -30.428 1.00 77.19 245 GLN A N 1
ATOM 1962 C CA . GLN A 1 245 ? 23.980 -1.065 -30.397 1.00 77.19 245 GLN A CA 1
ATOM 1963 C C . GLN A 1 245 ? 24.111 -1.885 -31.689 1.00 77.19 245 GLN A C 1
ATOM 1965 O O . GLN A 1 245 ? 23.253 -2.712 -31.993 1.00 77.19 245 GLN A O 1
ATOM 1970 N N . LEU A 1 246 ? 25.179 -1.628 -32.452 1.00 64.62 246 LEU A N 1
ATOM 1971 C CA . LEU A 1 246 ? 25.436 -2.234 -33.766 1.00 64.62 246 LEU A CA 1
ATOM 1972 C C . LEU A 1 246 ? 26.034 -3.653 -33.662 1.00 64.62 246 LEU A C 1
ATOM 1974 O O . LEU A 1 246 ? 25.581 -4.545 -34.372 1.00 64.62 246 LEU A O 1
ATOM 1978 N N . LEU A 1 247 ? 27.006 -3.879 -32.766 1.00 62.38 247 LEU A N 1
ATOM 1979 C CA . LEU A 1 247 ? 27.701 -5.162 -32.542 1.00 62.38 247 LEU A CA 1
ATOM 1980 C C . LEU A 1 247 ? 28.055 -5.320 -31.051 1.00 62.38 247 LEU A C 1
ATOM 1982 O O . LEU A 1 247 ? 28.371 -4.324 -30.411 1.00 62.38 247 LEU A O 1
ATOM 1986 N N . PHE A 1 248 ? 27.977 -6.556 -30.531 1.00 63.22 248 PHE A N 1
ATOM 1987 C CA . PHE A 1 248 ? 28.203 -6.979 -29.131 1.00 63.22 248 PHE A CA 1
ATOM 1988 C C . PHE A 1 248 ? 27.621 -6.043 -28.057 1.00 63.22 248 PHE A C 1
ATOM 1990 O O . PHE A 1 248 ? 28.178 -5.013 -27.689 1.00 63.22 248 PHE A O 1
ATOM 1997 N N . PHE A 1 249 ? 26.469 -6.430 -27.512 1.00 72.25 249 PHE A N 1
ATOM 1998 C CA . PHE A 1 249 ? 25.739 -5.618 -26.547 1.00 72.25 249 PHE A CA 1
ATOM 1999 C C . PHE A 1 249 ? 26.441 -5.573 -25.183 1.00 72.25 249 PHE A C 1
ATOM 2001 O O . PHE A 1 249 ? 26.333 -6.499 -24.384 1.00 72.25 249 PHE A O 1
ATOM 2008 N N . ASN A 1 250 ? 27.148 -4.473 -24.922 1.00 78.31 250 ASN A N 1
ATOM 2009 C CA . ASN A 1 250 ? 27.809 -4.221 -23.647 1.00 78.31 250 ASN A CA 1
ATOM 2010 C C . ASN A 1 250 ? 26.906 -3.375 -22.733 1.00 78.31 250 ASN A C 1
ATOM 2012 O O . ASN A 1 250 ? 26.830 -2.148 -22.869 1.00 78.31 250 ASN A O 1
ATOM 2016 N N . MET A 1 251 ? 26.247 -4.054 -21.788 1.00 80.81 251 MET A N 1
ATOM 2017 C CA . MET A 1 251 ? 25.285 -3.479 -20.844 1.00 80.81 251 MET A CA 1
ATOM 2018 C C . MET A 1 251 ? 25.801 -2.234 -20.108 1.00 80.81 251 MET A C 1
ATOM 2020 O O . MET A 1 251 ? 25.206 -1.169 -20.304 1.00 80.81 251 MET A O 1
ATOM 2024 N N . PRO A 1 252 ? 26.914 -2.294 -19.344 1.00 80.12 252 PRO A N 1
ATOM 2025 C CA . PRO A 1 252 ? 27.469 -1.130 -18.651 1.00 80.12 252 PRO A CA 1
ATOM 2026 C C . PRO A 1 252 ? 27.628 0.111 -19.532 1.00 80.12 252 PRO A C 1
ATOM 2028 O O . PRO A 1 252 ? 27.328 1.228 -19.114 1.00 80.12 252 PRO A O 1
ATOM 2031 N N . THR A 1 253 ? 28.053 -0.076 -20.784 1.00 82.75 253 THR A N 1
ATOM 2032 C CA . THR A 1 253 ? 28.246 1.042 -21.717 1.00 82.75 253 THR A CA 1
ATOM 2033 C C . THR A 1 253 ? 26.951 1.548 -22.342 1.00 82.75 253 THR A C 1
ATOM 2035 O O . THR A 1 253 ? 26.898 2.714 -22.745 1.00 82.75 253 THR A O 1
ATOM 2038 N N . ALA A 1 254 ? 25.925 0.702 -22.460 1.00 81.25 254 ALA A N 1
ATOM 2039 C CA . ALA A 1 254 ? 24.632 1.037 -23.049 1.00 81.25 254 ALA A CA 1
ATOM 2040 C C . ALA A 1 254 ? 23.758 1.841 -22.076 1.00 81.25 254 ALA A C 1
ATOM 2042 O O . ALA A 1 254 ? 23.111 2.798 -22.493 1.00 81.25 254 ALA A O 1
ATOM 2043 N N . VAL A 1 255 ? 23.816 1.526 -20.778 1.00 86.75 255 VAL A N 1
ATOM 2044 C CA . VAL A 1 255 ? 23.016 2.193 -19.735 1.00 86.75 255 VAL A CA 1
ATOM 2045 C C . VAL A 1 255 ? 23.782 3.272 -18.965 1.00 86.75 255 VAL A C 1
ATOM 2047 O O . VAL A 1 255 ? 23.439 3.600 -17.835 1.00 86.75 255 VAL A O 1
ATOM 2050 N N . THR A 1 256 ? 24.831 3.858 -19.548 1.00 89.31 256 THR A N 1
ATOM 2051 C CA . THR A 1 256 ? 25.471 5.051 -18.956 1.00 89.31 256 THR A CA 1
ATOM 2052 C C . THR A 1 256 ? 24.465 6.198 -18.848 1.00 89.31 256 THR A C 1
ATOM 2054 O O . THR A 1 256 ? 23.677 6.396 -19.769 1.00 89.31 256 THR A O 1
ATOM 2057 N N . ARG A 1 257 ? 24.528 7.009 -17.781 1.00 89.44 257 ARG A N 1
ATOM 2058 C CA . ARG A 1 257 ? 23.566 8.102 -17.517 1.00 89.44 257 ARG A CA 1
ATOM 2059 C C . ARG A 1 257 ? 23.304 8.988 -18.744 1.00 89.44 257 ARG A C 1
ATOM 2061 O O . ARG A 1 257 ? 22.165 9.231 -19.117 1.00 89.44 257 ARG A O 1
ATOM 2068 N N . LYS A 1 258 ? 24.367 9.387 -19.453 1.00 91.12 258 LYS A N 1
ATOM 2069 C CA . LYS A 1 258 ? 24.273 10.207 -20.675 1.00 91.12 258 LYS A CA 1
ATOM 2070 C C . LYS A 1 258 ? 23.563 9.498 -21.835 1.00 91.12 258 LYS A C 1
ATOM 2072 O O . LYS A 1 258 ? 22.867 10.156 -22.605 1.00 91.12 258 LYS A O 1
ATOM 2077 N N . LYS A 1 259 ? 23.774 8.190 -22.023 1.00 91.00 259 LYS A N 1
ATOM 2078 C CA . LYS A 1 259 ? 23.070 7.426 -23.067 1.00 91.00 259 LYS A CA 1
ATOM 2079 C C . LYS A 1 259 ? 21.635 7.125 -22.654 1.00 91.00 259 LYS A C 1
ATOM 2081 O O . LYS A 1 259 ? 20.751 7.245 -23.492 1.00 91.00 259 LYS A O 1
ATOM 2086 N N . LEU A 1 260 ? 21.404 6.812 -21.381 1.00 92.69 260 LEU A N 1
ATOM 2087 C CA . LEU A 1 260 ? 20.080 6.520 -20.850 1.00 92.69 260 LEU A CA 1
ATOM 2088 C C . LEU A 1 260 ? 19.140 7.718 -21.017 1.00 92.69 260 LEU A C 1
ATOM 2090 O O . LEU A 1 260 ? 18.113 7.566 -21.670 1.00 92.69 260 LEU A O 1
ATOM 2094 N N . ALA A 1 261 ? 19.570 8.918 -20.615 1.00 94.06 261 ALA A N 1
ATOM 2095 C CA . ALA A 1 261 ? 18.819 10.156 -20.837 1.00 94.06 261 ALA A CA 1
ATOM 2096 C C . ALA A 1 261 ? 18.468 10.384 -22.323 1.00 94.06 261 ALA A C 1
ATOM 2098 O O . ALA A 1 261 ? 17.371 10.819 -22.670 1.00 94.06 261 ALA A O 1
ATOM 2099 N N . ARG A 1 262 ? 19.374 10.030 -23.250 1.00 94.50 262 ARG A N 1
ATOM 2100 C CA . ARG A 1 262 ? 19.090 10.093 -24.697 1.00 94.50 262 ARG A CA 1
ATOM 2101 C C . ARG A 1 262 ? 18.048 9.063 -25.125 1.00 94.50 262 ARG A C 1
ATOM 2103 O O . ARG A 1 262 ? 17.190 9.388 -25.938 1.00 94.50 262 ARG A O 1
ATOM 2110 N N . HIS A 1 263 ? 18.128 7.830 -24.627 1.00 94.50 263 HIS A N 1
ATOM 2111 C CA . HIS A 1 263 ? 17.145 6.787 -24.931 1.00 94.50 263 HIS A CA 1
ATOM 2112 C C . HIS A 1 263 ? 15.754 7.160 -24.416 1.00 94.50 263 HIS A C 1
ATOM 2114 O O . HIS A 1 263 ? 14.781 6.987 -25.146 1.00 94.50 263 HIS A O 1
ATOM 2120 N N . PHE A 1 264 ? 15.676 7.733 -23.217 1.00 95.81 264 PHE A N 1
ATOM 2121 C CA . PHE A 1 264 ? 14.437 8.225 -22.623 1.00 95.81 264 PHE A CA 1
ATOM 2122 C C . PHE A 1 264 ? 13.824 9.335 -23.482 1.00 95.81 264 PHE A C 1
ATOM 2124 O O . PHE A 1 264 ? 12.701 9.177 -23.956 1.00 95.81 264 PHE A O 1
ATOM 2131 N N . ALA A 1 265 ? 14.605 10.361 -23.835 1.00 95.62 265 ALA A N 1
ATOM 2132 C CA . ALA A 1 265 ? 14.148 11.443 -24.711 1.00 95.62 265 ALA A CA 1
ATOM 2133 C C . ALA A 1 265 ? 13.693 10.954 -26.105 1.00 95.62 265 ALA A C 1
ATOM 2135 O O . ALA A 1 265 ? 12.768 11.511 -26.704 1.00 95.62 265 ALA A O 1
ATOM 2136 N N . ILE A 1 266 ? 14.331 9.906 -26.647 1.00 96.00 266 ILE A N 1
ATOM 2137 C CA . ILE A 1 266 ? 13.891 9.271 -27.899 1.00 96.00 266 ILE A CA 1
ATOM 2138 C C . ILE A 1 266 ? 12.523 8.615 -27.711 1.00 96.00 266 ILE A C 1
ATOM 2140 O O . ILE A 1 266 ? 11.665 8.789 -28.575 1.00 96.00 266 ILE A O 1
ATOM 2144 N N . VAL A 1 267 ? 12.312 7.870 -26.623 1.00 96.31 267 VAL A N 1
ATOM 2145 C CA . VAL A 1 267 ? 11.034 7.198 -26.349 1.00 96.31 267 VAL A CA 1
ATOM 2146 C C . VAL A 1 267 ? 9.911 8.215 -26.160 1.00 96.31 267 VAL A C 1
ATOM 2148 O O . VAL A 1 267 ? 8.877 8.089 -26.816 1.00 96.31 267 VAL A O 1
ATOM 2151 N N . GLU A 1 268 ? 10.142 9.258 -25.364 1.00 96.06 268 GLU A N 1
ATOM 2152 C CA . GLU A 1 268 ? 9.188 10.352 -25.145 1.00 96.06 268 GLU A CA 1
ATOM 2153 C C . GLU A 1 268 ? 8.767 10.999 -26.464 1.00 96.06 268 GLU A C 1
ATOM 2155 O O . GLU A 1 268 ? 7.579 11.094 -26.769 1.00 96.06 268 GLU A O 1
ATOM 2160 N N . ARG A 1 269 ? 9.734 11.374 -27.311 1.00 96.19 269 ARG A N 1
ATOM 2161 C CA . ARG A 1 269 ? 9.444 12.041 -28.586 1.00 96.19 269 ARG A CA 1
ATOM 2162 C C . ARG A 1 269 ? 8.805 11.105 -29.610 1.00 96.19 269 ARG A C 1
ATOM 2164 O O . ARG A 1 269 ? 7.852 11.491 -30.283 1.00 96.19 269 ARG A O 1
ATOM 2171 N N . ARG A 1 270 ? 9.350 9.896 -29.771 1.00 95.81 270 ARG A N 1
ATOM 2172 C CA . ARG A 1 270 ? 8.936 8.952 -30.822 1.00 95.81 270 ARG A CA 1
ATOM 2173 C C . ARG A 1 270 ? 7.567 8.348 -30.540 1.00 95.81 270 ARG A C 1
ATOM 2175 O O . ARG A 1 270 ? 6.781 8.198 -31.470 1.00 95.81 270 ARG A O 1
ATOM 2182 N N . TYR A 1 271 ? 7.301 7.998 -29.285 1.00 93.62 271 TYR A N 1
ATOM 2183 C CA . TYR A 1 271 ? 6.073 7.317 -28.876 1.00 93.62 271 TYR A CA 1
ATOM 2184 C C . TYR A 1 271 ? 5.091 8.234 -28.137 1.00 93.62 271 TYR A C 1
ATOM 2186 O O . TYR A 1 271 ? 4.031 7.764 -27.734 1.00 93.62 271 TYR A O 1
ATOM 2194 N N . ARG A 1 272 ? 5.411 9.532 -27.998 1.00 93.56 272 ARG A N 1
ATOM 2195 C CA . ARG A 1 272 ? 4.587 10.543 -27.309 1.00 93.56 272 ARG A CA 1
ATOM 2196 C C . ARG A 1 272 ? 4.250 10.139 -25.870 1.00 93.56 272 ARG A C 1
ATOM 2198 O O . ARG A 1 272 ? 3.120 10.301 -25.420 1.00 93.56 272 ARG A O 1
ATOM 2205 N N . VAL A 1 273 ? 5.236 9.577 -25.175 1.00 93.88 273 VAL A N 1
ATOM 2206 C CA . VAL A 1 273 ? 5.123 9.215 -23.757 1.00 93.88 273 VAL A CA 1
ATOM 2207 C C . VAL A 1 273 ? 5.406 10.456 -22.918 1.00 93.88 273 VAL A C 1
ATOM 2209 O O . VAL A 1 273 ? 6.357 11.186 -23.200 1.00 93.88 273 VAL A O 1
ATOM 2212 N N . VAL A 1 274 ? 4.570 10.708 -21.913 1.00 91.50 274 VAL A N 1
ATOM 2213 C CA . VAL A 1 274 ? 4.766 11.814 -20.971 1.00 91.50 274 VAL A CA 1
ATOM 2214 C C . VAL A 1 274 ? 5.896 11.451 -20.012 1.00 91.50 274 VAL A C 1
ATOM 2216 O O . VAL A 1 274 ? 5.968 10.316 -19.549 1.00 91.50 274 VAL A O 1
ATOM 2219 N N . HIS A 1 275 ? 6.751 12.419 -19.679 1.00 89.31 275 HIS A N 1
ATOM 2220 C CA . HIS A 1 275 ? 7.882 12.203 -18.774 1.00 89.31 275 HIS A CA 1
ATOM 2221 C C . HIS A 1 275 ? 7.467 11.589 -17.426 1.00 89.31 275 HIS A C 1
ATOM 2223 O O . HIS A 1 275 ? 8.145 10.704 -16.921 1.00 89.31 275 HIS A O 1
ATOM 2229 N N . SER A 1 276 ? 6.319 11.997 -16.873 1.00 85.25 276 SER A N 1
ATOM 2230 C CA . SER A 1 276 ? 5.785 11.464 -15.609 1.00 85.25 276 SER A CA 1
ATOM 2231 C C . SER A 1 276 ? 5.445 9.972 -15.646 1.00 85.25 276 SER A C 1
ATOM 2233 O O . SER A 1 276 ? 5.398 9.343 -14.596 1.00 85.25 276 SER A O 1
ATOM 2235 N N . ASP A 1 277 ? 5.202 9.404 -16.831 1.00 88.12 277 ASP A N 1
ATOM 2236 C CA . ASP A 1 277 ? 4.916 7.975 -16.998 1.00 88.12 277 ASP A CA 1
ATOM 2237 C C . ASP A 1 277 ? 6.205 7.146 -17.166 1.00 88.12 277 ASP A C 1
ATOM 2239 O O . ASP A 1 277 ? 6.163 5.911 -17.194 1.00 88.12 277 ASP A O 1
ATOM 2243 N N . MET A 1 278 ? 7.359 7.808 -17.317 1.00 90.88 278 MET A N 1
ATOM 2244 C CA . MET A 1 278 ? 8.654 7.150 -17.453 1.00 90.88 278 MET A CA 1
ATOM 2245 C C . MET A 1 278 ? 9.146 6.643 -16.087 1.00 90.88 278 MET A C 1
ATOM 2247 O O . MET A 1 278 ? 8.930 7.287 -15.062 1.00 90.88 278 MET A O 1
ATOM 2251 N N . PRO A 1 279 ? 9.844 5.494 -16.039 1.00 91.44 279 PRO A N 1
ATOM 2252 C CA . PRO A 1 279 ? 10.472 5.032 -14.802 1.00 91.44 279 PRO A CA 1
ATOM 2253 C C . PRO A 1 279 ? 11.617 5.967 -14.373 1.00 91.44 279 PRO A C 1
ATOM 2255 O O . PRO A 1 279 ? 12.174 6.680 -15.200 1.00 91.44 279 PRO A O 1
ATOM 2258 N N . SER A 1 280 ? 12.056 5.909 -13.110 1.00 89.75 280 SER A N 1
ATOM 2259 C CA . SER A 1 280 ? 13.295 6.597 -12.700 1.00 89.75 280 SER A CA 1
ATOM 2260 C C . SER A 1 280 ? 14.492 6.077 -13.504 1.00 89.75 280 SER A C 1
ATOM 2262 O O . SER A 1 280 ? 14.724 4.864 -13.586 1.00 89.75 280 SER A O 1
ATOM 2264 N N . GLU A 1 281 ? 15.272 7.000 -14.071 1.00 92.00 281 GLU A N 1
ATOM 2265 C CA . GLU A 1 281 ? 16.506 6.682 -14.792 1.00 92.00 281 GLU A CA 1
ATOM 2266 C C . GLU A 1 281 ? 17.517 5.980 -13.879 1.00 92.00 281 GLU A C 1
ATOM 2268 O O . GLU A 1 281 ? 18.108 4.974 -14.278 1.00 92.00 281 GLU A O 1
ATOM 2273 N N . GLU A 1 282 ? 17.686 6.461 -12.641 1.00 91.06 282 GLU A N 1
ATOM 2274 C CA . GLU A 1 282 ? 18.598 5.852 -11.670 1.00 91.06 282 GLU A CA 1
ATOM 2275 C C . GLU A 1 282 ? 18.162 4.427 -11.312 1.00 91.06 282 GLU A C 1
ATOM 2277 O O . GLU A 1 282 ? 18.973 3.496 -11.350 1.00 91.06 282 GLU A O 1
ATOM 2282 N N . ALA A 1 283 ? 16.873 4.232 -11.015 1.00 89.19 283 ALA A N 1
ATOM 2283 C CA . ALA A 1 283 ? 16.335 2.921 -10.664 1.00 89.19 283 ALA A CA 1
ATOM 2284 C C . ALA A 1 283 ? 16.426 1.936 -11.839 1.00 89.19 283 ALA A C 1
ATOM 2286 O O . ALA A 1 283 ? 16.781 0.767 -11.649 1.00 89.19 283 ALA A O 1
ATOM 2287 N N . PHE A 1 284 ? 16.144 2.402 -13.061 1.00 92.62 284 PHE A N 1
ATOM 2288 C CA . PHE A 1 284 ? 16.295 1.602 -14.273 1.00 92.62 284 PHE A CA 1
ATOM 2289 C C . PHE A 1 284 ? 17.755 1.197 -14.475 1.00 92.62 284 PHE A C 1
ATOM 2291 O O . PHE A 1 284 ? 18.031 0.015 -14.670 1.00 92.62 284 PHE A O 1
ATOM 2298 N N . GLN A 1 285 ? 18.696 2.142 -14.380 1.00 93.31 285 GLN A N 1
ATOM 2299 C CA . GLN A 1 285 ? 20.126 1.875 -14.531 1.00 93.31 285 GLN A CA 1
ATOM 2300 C C . GLN A 1 285 ? 20.615 0.841 -13.510 1.00 93.31 285 GLN A C 1
ATOM 2302 O O . GLN A 1 285 ? 21.259 -0.140 -13.885 1.00 93.31 285 GLN A O 1
ATOM 2307 N N . ALA A 1 286 ? 20.282 1.033 -12.232 1.00 92.19 286 ALA A N 1
ATOM 2308 C CA . ALA A 1 286 ? 20.702 0.146 -11.155 1.00 92.19 286 ALA A CA 1
ATOM 2309 C C . ALA A 1 286 ? 20.192 -1.291 -11.351 1.00 92.19 286 ALA A C 1
ATOM 2311 O O . ALA A 1 286 ? 20.938 -2.243 -11.123 1.00 92.19 286 ALA A O 1
ATOM 2312 N N . LYS A 1 287 ? 18.942 -1.465 -11.805 1.00 91.00 287 LYS A N 1
ATOM 2313 C CA . LYS A 1 287 ? 18.381 -2.788 -12.130 1.00 91.00 287 LYS A CA 1
ATOM 2314 C C . LYS A 1 287 ? 19.008 -3.372 -13.392 1.00 91.00 287 LYS A C 1
ATOM 2316 O O . LYS A 1 287 ? 19.361 -4.545 -13.409 1.00 91.00 287 LYS A O 1
ATOM 2321 N N . ALA A 1 288 ? 19.197 -2.557 -14.423 1.00 90.69 288 ALA A N 1
ATOM 2322 C CA . ALA A 1 288 ? 19.768 -2.982 -15.691 1.00 90.69 288 ALA A CA 1
ATOM 2323 C C . ALA A 1 288 ? 21.198 -3.530 -15.531 1.00 90.69 288 ALA A C 1
ATOM 2325 O O . ALA A 1 288 ? 21.516 -4.574 -16.095 1.00 90.69 288 ALA A O 1
ATOM 2326 N N . LEU A 1 289 ? 22.036 -2.890 -14.707 1.00 91.50 289 LEU A N 1
ATOM 2327 C CA . LEU A 1 289 ? 23.409 -3.337 -14.424 1.00 91.50 289 LEU A CA 1
ATOM 2328 C C . LEU A 1 289 ? 23.495 -4.698 -13.711 1.00 91.50 289 LEU A C 1
ATOM 2330 O O . LEU A 1 289 ? 24.553 -5.318 -13.732 1.00 91.50 289 LEU A O 1
ATOM 2334 N N . LYS A 1 290 ? 22.397 -5.174 -13.110 1.00 90.94 290 LYS A N 1
ATOM 2335 C CA . LYS A 1 290 ? 22.299 -6.508 -12.492 1.00 90.94 290 LYS A CA 1
ATOM 2336 C C . LYS A 1 290 ? 21.870 -7.599 -13.480 1.00 90.94 290 LYS A C 1
ATOM 2338 O O . LYS A 1 290 ? 21.704 -8.744 -13.078 1.00 90.94 290 LYS A O 1
ATOM 2343 N N . THR A 1 291 ? 21.637 -7.251 -14.746 1.00 8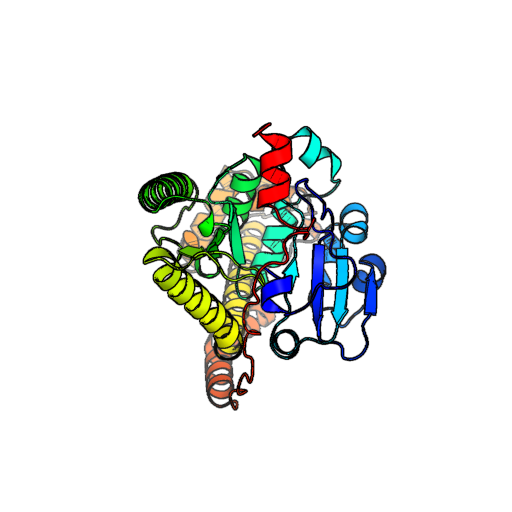9.50 291 THR A N 1
ATOM 2344 C CA . THR A 1 291 ? 21.165 -8.184 -15.777 1.00 89.50 291 THR A CA 1
ATOM 2345 C C . THR A 1 291 ? 22.210 -8.404 -16.858 1.00 89.50 291 THR A C 1
ATOM 2347 O O . THR A 1 291 ? 23.062 -7.553 -17.117 1.00 89.50 291 THR A O 1
ATOM 2350 N N . GLU A 1 292 ? 22.100 -9.536 -17.543 1.00 84.94 292 GLU A N 1
ATOM 2351 C CA . GLU A 1 292 ? 22.935 -9.839 -18.694 1.00 84.94 292 GLU A CA 1
ATOM 2352 C C . GLU A 1 292 ? 22.309 -9.330 -19.987 1.00 84.94 292 GLU A C 1
ATOM 2354 O O . GLU A 1 292 ? 21.134 -9.548 -20.286 1.00 84.94 292 GLU A O 1
ATOM 2359 N N . GLY A 1 293 ? 23.130 -8.686 -20.808 1.00 81.19 293 GLY A N 1
ATOM 2360 C CA . GLY A 1 293 ? 22.667 -8.099 -22.054 1.00 81.19 293 GLY A CA 1
ATOM 2361 C C . GLY A 1 293 ? 22.222 -9.107 -23.122 1.00 81.19 293 GLY A C 1
ATOM 2362 O O . GLY A 1 293 ? 21.426 -8.776 -24.002 1.00 81.19 293 GLY A O 1
ATOM 2363 N N . SER A 1 294 ? 22.710 -10.344 -23.044 1.00 82.75 294 SER A N 1
ATOM 2364 C CA . SER A 1 294 ? 22.273 -11.480 -23.869 1.00 82.75 294 SER A CA 1
ATOM 2365 C C . SER A 1 294 ? 20.770 -11.750 -23.731 1.00 82.75 294 SER A C 1
ATOM 2367 O O . SER A 1 294 ? 20.121 -12.117 -24.710 1.00 82.75 294 SER A O 1
ATOM 2369 N N . MET A 1 295 ? 20.205 -11.491 -22.548 1.00 85.88 295 MET A N 1
ATOM 2370 C CA . MET A 1 295 ? 18.792 -11.712 -22.227 1.00 85.88 295 MET A CA 1
ATOM 2371 C C . MET A 1 295 ? 17.870 -10.644 -22.827 1.00 85.88 295 MET A C 1
ATOM 2373 O O . MET A 1 295 ? 16.653 -10.825 -22.887 1.00 85.88 295 MET A O 1
ATOM 2377 N N . TRP A 1 296 ? 18.429 -9.517 -23.275 1.00 88.81 296 TRP A N 1
ATOM 2378 C CA . TRP A 1 296 ? 17.654 -8.381 -23.756 1.00 88.81 296 TRP A CA 1
ATOM 2379 C C . TRP A 1 296 ? 17.234 -8.583 -25.210 1.00 88.81 296 TRP A C 1
ATOM 2381 O O . TRP A 1 296 ? 18.067 -8.688 -26.121 1.00 88.81 296 TRP A O 1
ATOM 2391 N N . LYS A 1 297 ? 15.919 -8.570 -25.433 1.00 89.00 297 LYS A N 1
ATOM 2392 C CA . LYS A 1 297 ? 15.298 -8.752 -26.747 1.00 89.00 297 LYS A CA 1
ATOM 2393 C C . LYS A 1 297 ? 14.793 -7.424 -27.307 1.00 89.00 297 LYS A C 1
ATOM 2395 O O . LYS A 1 297 ? 14.469 -6.496 -26.570 1.00 89.00 297 LYS A O 1
ATOM 2400 N N . LYS A 1 298 ? 14.749 -7.341 -28.638 1.00 91.25 298 LYS A N 1
ATOM 2401 C CA . LYS A 1 298 ? 14.000 -6.286 -29.333 1.00 91.25 298 LYS A CA 1
ATOM 2402 C C . LYS A 1 298 ? 12.508 -6.538 -29.145 1.00 91.25 298 LYS A C 1
ATOM 2404 O O . LYS A 1 298 ? 12.110 -7.653 -28.814 1.00 91.25 298 LYS A O 1
ATOM 2409 N N . ILE A 1 299 ? 11.708 -5.509 -29.393 1.00 93.75 299 ILE A N 1
ATOM 2410 C CA . ILE A 1 299 ? 10.256 -5.655 -29.417 1.00 93.75 299 ILE A CA 1
ATOM 2411 C C . ILE A 1 299 ? 9.858 -6.720 -30.445 1.00 93.75 299 ILE A C 1
ATOM 2413 O O . ILE A 1 299 ? 10.291 -6.661 -31.600 1.00 93.75 299 ILE A O 1
ATOM 2417 N N . ASP A 1 300 ? 9.001 -7.645 -30.018 1.00 94.62 300 ASP A N 1
ATOM 2418 C CA . ASP A 1 300 ? 8.268 -8.520 -30.918 1.00 94.62 300 ASP A CA 1
ATOM 2419 C C . ASP A 1 300 ? 7.012 -7.809 -31.450 1.00 94.62 300 ASP A C 1
ATOM 2421 O O . ASP A 1 300 ? 6.270 -7.151 -30.715 1.00 94.62 300 ASP A O 1
ATOM 2425 N N . SER A 1 301 ? 6.797 -7.898 -32.763 1.00 93.56 301 SER A N 1
ATOM 2426 C CA . SER A 1 301 ? 5.713 -7.165 -33.422 1.00 93.56 301 SER A CA 1
ATOM 2427 C C . SER A 1 301 ? 4.327 -7.738 -33.131 1.00 93.56 301 SER A C 1
ATOM 2429 O O . SER A 1 301 ? 3.353 -6.988 -33.171 1.00 93.56 301 SER A O 1
ATOM 2431 N N . PHE A 1 302 ? 4.230 -9.039 -32.857 1.00 95.94 302 PHE A N 1
ATOM 2432 C CA . PHE A 1 302 ? 2.979 -9.705 -32.526 1.00 95.94 302 PHE A CA 1
ATOM 2433 C C . PHE A 1 302 ? 2.582 -9.386 -31.083 1.00 95.94 302 PHE A C 1
ATOM 2435 O O . PHE A 1 302 ? 1.482 -8.876 -30.866 1.00 95.94 302 PHE A O 1
ATOM 2442 N N . ASP A 1 303 ? 3.502 -9.538 -30.128 1.00 94.88 303 ASP A N 1
ATOM 2443 C CA . ASP A 1 303 ? 3.251 -9.229 -28.713 1.00 94.88 303 ASP A CA 1
ATOM 2444 C C . ASP A 1 303 ? 2.842 -7.762 -28.516 1.00 94.88 303 ASP A C 1
ATOM 2446 O O . ASP A 1 303 ? 1.898 -7.450 -27.787 1.00 94.88 303 ASP A O 1
ATOM 2450 N N . MET A 1 304 ? 3.499 -6.835 -29.223 1.00 95.31 304 MET A N 1
ATOM 2451 C CA . MET A 1 304 ? 3.124 -5.420 -29.160 1.00 95.31 304 MET A CA 1
ATOM 2452 C C . MET A 1 304 ? 1.777 -5.119 -29.814 1.00 95.31 304 MET A C 1
ATOM 2454 O O . MET A 1 304 ? 1.082 -4.209 -29.359 1.00 95.31 304 MET A O 1
ATOM 2458 N N . LYS A 1 305 ? 1.389 -5.841 -30.873 1.00 96.00 305 LYS A N 1
ATOM 2459 C CA . LYS A 1 305 ? 0.039 -5.716 -31.446 1.00 96.00 305 LYS A CA 1
ATOM 2460 C C . LYS A 1 305 ? -1.009 -6.190 -30.448 1.00 96.00 305 LYS A C 1
ATOM 2462 O O . LYS A 1 305 ? -1.991 -5.481 -30.259 1.00 96.00 305 LYS A O 1
ATOM 2467 N N . LEU A 1 306 ? -0.766 -7.315 -29.776 1.00 96.75 306 LEU A N 1
ATOM 2468 C CA . LEU A 1 306 ? -1.662 -7.846 -28.753 1.00 96.75 306 LEU A CA 1
ATOM 2469 C C . LEU A 1 306 ? -1.819 -6.866 -27.582 1.00 96.75 306 LEU A C 1
ATOM 2471 O O . LEU A 1 306 ? -2.938 -6.516 -27.220 1.00 96.75 306 LEU A O 1
ATOM 2475 N N . LEU A 1 307 ? -0.710 -6.337 -27.053 1.00 96.31 307 LEU A N 1
ATOM 2476 C CA . LEU A 1 307 ? -0.738 -5.346 -25.972 1.00 96.31 307 LEU A CA 1
ATOM 2477 C C . LEU A 1 307 ? -1.469 -4.056 -26.374 1.00 96.31 307 LEU A C 1
ATOM 2479 O O . LEU A 1 307 ? -2.185 -3.469 -25.566 1.00 96.31 307 LEU A O 1
ATOM 2483 N N . ASN A 1 308 ? -1.289 -3.594 -27.614 1.00 94.62 308 ASN A N 1
ATOM 2484 C CA . ASN A 1 308 ? -1.990 -2.408 -28.102 1.00 94.62 308 ASN A CA 1
ATOM 2485 C C . ASN A 1 308 ? -3.481 -2.665 -28.338 1.00 94.62 308 ASN A C 1
ATOM 2487 O O . ASN A 1 308 ? -4.269 -1.775 -28.040 1.00 94.62 308 ASN A O 1
ATOM 2491 N N . SER A 1 309 ? -3.869 -3.846 -28.826 1.00 96.19 309 SER A N 1
ATOM 2492 C CA . SER A 1 309 ? -5.284 -4.207 -28.970 1.00 96.19 309 SER A CA 1
ATOM 2493 C C . SER A 1 309 ? -5.967 -4.288 -27.605 1.00 96.19 309 SER A C 1
ATOM 2495 O O . SER A 1 309 ? -6.995 -3.649 -27.404 1.00 96.19 309 SER A O 1
ATOM 2497 N N . PHE A 1 310 ? -5.310 -4.896 -26.610 1.00 96.31 310 PHE A N 1
ATOM 2498 C CA . PHE A 1 310 ? -5.789 -4.860 -25.228 1.00 96.31 310 PHE A CA 1
ATOM 2499 C C . PHE A 1 310 ? -6.020 -3.423 -24.732 1.00 96.31 310 PHE A C 1
ATOM 2501 O O . PHE A 1 310 ? -7.075 -3.099 -24.189 1.00 96.31 310 PHE A O 1
ATOM 2508 N N . LEU A 1 311 ? -5.039 -2.537 -24.947 1.00 94.12 311 LEU A N 1
ATOM 2509 C CA . LEU A 1 311 ? -5.089 -1.153 -24.470 1.00 94.12 311 LEU A CA 1
ATOM 2510 C C . LEU A 1 311 ? -6.097 -0.254 -25.208 1.00 94.12 311 LEU A C 1
ATOM 2512 O O . LEU A 1 311 ? -6.503 0.763 -24.645 1.00 94.12 311 LEU A O 1
ATOM 2516 N N . ASN A 1 312 ? -6.454 -0.573 -26.452 1.00 92.81 312 ASN A N 1
ATOM 2517 C CA . ASN A 1 312 ? -7.298 0.284 -27.288 1.00 92.81 312 ASN A CA 1
ATOM 2518 C C . ASN A 1 312 ? -8.731 -0.247 -27.424 1.00 92.81 312 ASN A C 1
ATOM 2520 O O . ASN A 1 312 ? -9.667 0.550 -27.455 1.00 92.81 312 ASN A O 1
ATOM 2524 N N . ASP A 1 313 ? -8.895 -1.569 -27.476 1.00 92.44 313 ASP A N 1
ATOM 2525 C CA . ASP A 1 313 ? -10.150 -2.223 -27.845 1.00 92.44 313 ASP A CA 1
ATOM 2526 C C . ASP A 1 313 ? -10.782 -2.923 -26.626 1.00 92.44 313 ASP A C 1
ATOM 2528 O O . ASP A 1 313 ? -11.922 -2.628 -26.253 1.00 92.44 313 ASP A O 1
ATOM 2532 N N . ASP A 1 314 ? -10.022 -3.789 -25.942 1.00 95.31 314 ASP A N 1
ATOM 2533 C CA . ASP A 1 314 ? -10.571 -4.700 -24.923 1.00 95.31 314 ASP A CA 1
ATOM 2534 C C . ASP A 1 314 ? -11.004 -3.989 -23.634 1.00 95.31 314 ASP A C 1
ATOM 2536 O O . ASP A 1 314 ? -12.026 -4.341 -23.040 1.00 95.31 314 ASP A O 1
ATOM 2540 N N . ILE A 1 315 ? -10.265 -2.964 -23.190 1.00 93.44 315 ILE A N 1
ATOM 2541 C CA . ILE A 1 315 ? -10.562 -2.247 -21.933 1.00 93.44 315 ILE A CA 1
ATOM 2542 C C . ILE A 1 315 ? -11.988 -1.694 -21.923 1.00 93.44 315 ILE A C 1
ATOM 2544 O O . ILE A 1 315 ? -12.677 -1.783 -20.907 1.00 93.44 315 ILE A O 1
ATOM 2548 N N . THR A 1 316 ? -12.447 -1.139 -23.046 1.00 90.06 316 THR A N 1
ATOM 2549 C CA . THR A 1 316 ? -13.786 -0.544 -23.140 1.00 90.06 316 THR A CA 1
ATOM 2550 C C . THR A 1 316 ? -14.867 -1.600 -22.914 1.00 90.06 316 THR A C 1
ATOM 2552 O O . THR A 1 316 ? -15.827 -1.359 -22.178 1.00 90.06 316 THR A O 1
ATOM 2555 N N . ALA A 1 317 ? -14.688 -2.794 -23.486 1.00 92.12 317 ALA A N 1
ATOM 2556 C CA . ALA A 1 317 ? -15.596 -3.917 -23.282 1.00 92.12 317 ALA A CA 1
ATOM 2557 C C . ALA A 1 317 ? -15.558 -4.421 -21.830 1.00 92.12 317 ALA A C 1
ATOM 2559 O O . ALA A 1 317 ? -16.613 -4.628 -21.227 1.00 92.12 317 ALA A O 1
ATOM 2560 N N . ILE A 1 318 ? -14.364 -4.545 -21.240 1.00 93.19 318 ILE A N 1
ATOM 2561 C CA . ILE A 1 318 ? -14.185 -4.979 -19.845 1.00 93.19 318 ILE A CA 1
ATOM 2562 C C . ILE A 1 318 ? -14.888 -4.015 -18.879 1.00 93.19 318 ILE A C 1
ATOM 2564 O O . ILE A 1 318 ? -15.627 -4.458 -18.001 1.00 93.19 318 ILE A O 1
ATOM 2568 N N . ILE A 1 319 ? -14.724 -2.701 -19.061 1.00 90.31 319 ILE A N 1
ATOM 2569 C CA . ILE A 1 319 ? -15.395 -1.683 -18.234 1.00 90.31 319 ILE A CA 1
ATOM 2570 C C . ILE A 1 319 ? -16.916 -1.773 -18.389 1.00 90.31 319 ILE A C 1
ATOM 2572 O O . ILE A 1 319 ? -17.644 -1.708 -17.397 1.00 90.31 319 ILE A O 1
ATOM 2576 N N . ALA A 1 320 ? -17.414 -1.944 -19.617 1.00 90.25 320 ALA A N 1
ATOM 2577 C CA . ALA A 1 320 ? -18.848 -2.053 -19.869 1.00 90.25 320 ALA A CA 1
ATOM 2578 C C . ALA A 1 320 ? -19.475 -3.267 -19.165 1.00 90.25 320 ALA A C 1
ATOM 2580 O O . ALA A 1 320 ? -20.585 -3.158 -18.643 1.00 90.25 320 ALA A O 1
ATOM 2581 N N . VAL A 1 321 ? -18.770 -4.402 -19.126 1.00 91.56 321 VAL A N 1
ATOM 2582 C CA . VAL A 1 321 ? -19.204 -5.599 -18.390 1.00 91.56 321 VAL A CA 1
ATOM 2583 C C . VAL A 1 321 ? -19.126 -5.367 -16.882 1.00 91.56 321 VAL A C 1
ATOM 2585 O O . VAL A 1 321 ? -20.119 -5.584 -16.192 1.00 91.56 321 VAL A O 1
ATOM 2588 N N . ALA A 1 322 ? -18.007 -4.841 -16.377 1.00 88.00 322 ALA A N 1
ATOM 2589 C CA . ALA A 1 322 ? -17.813 -4.587 -14.949 1.00 88.00 322 ALA A CA 1
ATOM 2590 C C . ALA A 1 322 ? -18.865 -3.629 -14.361 1.00 88.00 322 ALA A C 1
ATOM 2592 O O . ALA A 1 322 ? -19.312 -3.812 -13.229 1.00 88.00 322 ALA A O 1
ATOM 2593 N N . ASN A 1 323 ? -19.316 -2.643 -15.143 1.00 86.50 323 ASN A N 1
ATOM 2594 C CA . ASN A 1 323 ? -20.377 -1.715 -14.744 1.00 86.50 323 ASN A CA 1
ATOM 2595 C C . ASN A 1 323 ? -21.773 -2.362 -14.674 1.00 86.50 323 ASN A C 1
ATOM 2597 O O . ASN A 1 323 ? -22.669 -1.793 -14.055 1.00 86.50 323 ASN A O 1
ATOM 2601 N N . ARG A 1 324 ? -21.984 -3.517 -15.319 1.00 88.75 324 ARG A N 1
ATOM 2602 C CA . ARG A 1 324 ? -23.259 -4.259 -15.308 1.00 88.75 324 ARG A CA 1
ATOM 2603 C C . ARG A 1 324 ? -23.307 -5.356 -14.248 1.00 88.75 324 ARG A C 1
ATOM 2605 O O . ARG A 1 324 ? -24.381 -5.898 -13.996 1.00 88.75 324 ARG A O 1
ATOM 2612 N N . GLU A 1 325 ? -22.174 -5.712 -13.652 1.00 85.69 325 GLU A N 1
ATOM 2613 C CA . GLU A 1 325 ? -22.132 -6.711 -12.588 1.00 85.69 325 GLU A CA 1
ATOM 2614 C C . GLU A 1 325 ? -22.926 -6.238 -11.369 1.00 85.69 325 GLU A C 1
ATOM 2616 O O . GLU A 1 325 ? -22.750 -5.115 -10.886 1.00 85.69 325 GLU A O 1
ATOM 2621 N N . LYS A 1 326 ? -23.764 -7.123 -10.821 1.00 85.38 326 LYS A N 1
ATOM 2622 C CA . LYS A 1 326 ? -24.549 -6.835 -9.618 1.00 85.38 326 LYS A CA 1
ATOM 2623 C C . LYS A 1 326 ? -23.616 -6.400 -8.488 1.00 85.38 326 LYS A C 1
ATOM 2625 O O . LYS A 1 326 ? -22.610 -7.058 -8.228 1.00 85.38 326 LYS A O 1
ATOM 2630 N N . GLN A 1 327 ? -23.909 -5.275 -7.847 1.00 81.62 327 GLN A N 1
ATOM 2631 C CA . GLN A 1 327 ? -23.169 -4.849 -6.662 1.00 81.62 327 GLN A CA 1
ATOM 2632 C C . GLN A 1 327 ? -23.591 -5.709 -5.469 1.00 81.62 327 GLN A C 1
ATOM 2634 O O . GLN A 1 327 ? -24.775 -6.003 -5.306 1.00 81.62 327 GLN A O 1
ATOM 2639 N N . GLU A 1 328 ? -22.619 -6.139 -4.670 1.00 82.50 328 GLU A N 1
ATOM 2640 C CA . GLU A 1 328 ? -22.897 -6.836 -3.416 1.00 82.50 328 GLU A CA 1
ATOM 2641 C C . GLU A 1 328 ? -23.350 -5.826 -2.368 1.00 82.50 328 GLU A C 1
ATOM 2643 O O . GLU A 1 328 ? -22.721 -4.783 -2.211 1.00 82.50 328 GLU A O 1
ATOM 2648 N N . GLU A 1 329 ? -24.440 -6.120 -1.666 1.00 85.00 329 GLU A N 1
ATOM 2649 C CA . GLU A 1 329 ? -24.852 -5.326 -0.512 1.00 85.00 329 GLU A CA 1
ATOM 2650 C C . GLU A 1 329 ? -23.969 -5.688 0.681 1.00 85.00 329 GLU A C 1
ATOM 2652 O O . GLU A 1 329 ? -23.896 -6.848 1.088 1.00 85.00 329 GLU A O 1
ATOM 2657 N N . VAL A 1 330 ? -23.290 -4.685 1.236 1.00 88.38 330 VAL A N 1
ATOM 2658 C CA . VAL A 1 330 ? -22.424 -4.863 2.402 1.00 88.38 330 VAL A CA 1
ATOM 2659 C C . VAL A 1 330 ? -23.275 -4.757 3.663 1.00 88.38 330 VAL A C 1
ATOM 2661 O O . VAL A 1 330 ? -23.578 -3.662 4.134 1.00 88.38 330 VAL A O 1
ATOM 2664 N N . ASN A 1 331 ? -23.650 -5.904 4.223 1.00 86.81 331 ASN A N 1
ATOM 2665 C CA . ASN A 1 331 ? -24.332 -5.982 5.512 1.00 86.81 331 ASN A CA 1
ATOM 2666 C C . ASN A 1 331 ? -23.286 -6.045 6.627 1.00 86.81 331 ASN A C 1
ATOM 2668 O O . ASN A 1 331 ? -22.940 -7.123 7.103 1.00 86.81 331 ASN A O 1
ATOM 2672 N N . PHE A 1 332 ? -22.742 -4.887 6.993 1.00 89.25 332 PHE A N 1
ATOM 2673 C CA . PHE A 1 332 ? -21.780 -4.746 8.083 1.00 89.25 332 PHE A CA 1
ATOM 2674 C C . PHE A 1 332 ? -22.169 -3.568 8.969 1.00 89.25 332 PHE A C 1
ATOM 2676 O O . PHE A 1 332 ? -22.516 -2.489 8.487 1.00 89.25 332 PHE A O 1
ATOM 2683 N N . THR A 1 333 ? -22.097 -3.756 10.282 1.00 84.75 333 THR A N 1
ATOM 2684 C CA . THR A 1 333 ? -22.248 -2.673 11.253 1.00 84.75 333 THR A CA 1
ATOM 2685 C C . THR A 1 333 ? -21.253 -2.880 12.381 1.00 84.75 333 THR A C 1
ATOM 2687 O O . THR A 1 333 ? -21.029 -3.992 12.849 1.00 84.75 333 THR A O 1
ATOM 2690 N N . ILE A 1 334 ? -20.632 -1.793 12.828 1.00 86.75 334 ILE A N 1
ATOM 2691 C CA . ILE A 1 334 ? -19.728 -1.849 13.974 1.00 86.75 334 ILE A CA 1
ATOM 2692 C C . ILE A 1 334 ? -20.534 -2.088 15.245 1.00 86.75 334 ILE A C 1
ATOM 2694 O O . ILE A 1 334 ? -21.538 -1.414 15.478 1.00 86.75 334 ILE A O 1
ATOM 2698 N N . LYS A 1 335 ? -20.060 -3.011 16.090 1.00 86.69 335 LYS A N 1
ATOM 2699 C CA . LYS A 1 335 ? -20.653 -3.241 17.409 1.00 86.69 335 LYS A CA 1
ATOM 2700 C C . LYS A 1 335 ? -20.654 -1.962 18.240 1.00 86.69 335 LYS A C 1
ATOM 2702 O O . LYS A 1 335 ? -19.688 -1.196 18.235 1.00 86.69 335 LYS A O 1
ATOM 2707 N N . GLU A 1 336 ? -21.733 -1.765 18.988 1.00 84.62 336 GLU A N 1
ATOM 2708 C CA . GLU A 1 336 ? -21.854 -0.624 19.887 1.00 84.62 336 GLU A CA 1
ATOM 2709 C C . GLU A 1 336 ? -20.700 -0.577 20.892 1.00 84.62 336 GLU A C 1
ATOM 2711 O O . GLU A 1 336 ? -20.215 -1.599 21.387 1.00 84.62 336 GLU A O 1
ATOM 2716 N N . ARG A 1 337 ? -20.244 0.646 21.173 1.00 85.56 337 ARG A N 1
ATOM 2717 C CA . ARG A 1 337 ? -19.178 0.881 22.145 1.00 85.56 337 ARG A CA 1
ATOM 2718 C C . ARG A 1 337 ? -19.709 0.649 23.551 1.00 85.56 337 ARG A C 1
ATOM 2720 O O . ARG A 1 337 ? -20.809 1.087 23.872 1.00 85.56 337 ARG A O 1
ATOM 2727 N N . THR A 1 338 ? -18.899 0.032 24.399 1.00 85.38 338 THR A N 1
ATOM 2728 C CA . THR A 1 338 ? -19.266 -0.255 25.789 1.00 85.38 338 THR A CA 1
ATOM 2729 C C . THR A 1 338 ? -18.632 0.738 26.753 1.00 85.38 338 THR A C 1
ATOM 2731 O O . THR A 1 338 ? -17.619 1.378 26.447 1.00 85.38 338 THR A O 1
ATOM 2734 N N . GLU A 1 339 ? -19.198 0.852 27.953 1.00 80.62 339 GLU A N 1
ATOM 2735 C CA . GLU A 1 339 ? -18.509 1.527 29.049 1.00 80.62 339 GLU A CA 1
ATOM 2736 C C . GLU A 1 339 ? -17.201 0.806 29.385 1.00 80.62 339 GLU A C 1
ATOM 2738 O O . GLU A 1 339 ? -17.037 -0.400 29.167 1.00 80.62 339 GLU A O 1
ATOM 2743 N N . LYS A 1 340 ? -16.236 1.581 29.871 1.00 74.06 340 LYS A N 1
ATOM 2744 C CA . LYS A 1 340 ? -14.916 1.076 30.218 1.00 74.06 340 LYS A CA 1
ATOM 2745 C C . LYS A 1 340 ? -14.956 0.434 31.615 1.00 74.06 340 LYS A C 1
ATOM 2747 O O . LYS A 1 340 ? -15.368 1.116 32.554 1.00 74.06 340 LYS A O 1
ATOM 2752 N N . PRO A 1 341 ? -14.480 -0.813 31.789 1.00 75.81 341 PRO A N 1
ATOM 2753 C CA . PRO A 1 341 ? -14.326 -1.410 33.111 1.00 75.81 341 PRO A CA 1
ATOM 2754 C C . PRO A 1 341 ? -13.308 -0.628 33.965 1.00 75.81 341 PRO A C 1
ATOM 2756 O O . PRO A 1 341 ? -12.294 -0.178 33.422 1.00 75.81 341 PRO A O 1
ATOM 2759 N N . PRO A 1 342 ? -13.520 -0.499 35.289 1.00 66.62 342 PRO A N 1
ATOM 2760 C CA . PRO A 1 342 ? -12.574 0.169 36.189 1.00 66.62 342 PRO A CA 1
ATOM 2761 C C . PRO A 1 342 ? -11.161 -0.440 36.168 1.00 66.62 342 PRO A C 1
ATOM 2763 O O . PRO A 1 342 ? -10.183 0.300 36.247 1.00 66.62 342 PRO A O 1
ATOM 2766 N N . ASP A 1 343 ? -11.066 -1.762 35.980 1.00 65.12 343 ASP A N 1
ATOM 2767 C CA . ASP A 1 343 ? -9.835 -2.551 36.146 1.00 65.12 343 ASP A CA 1
ATOM 2768 C C . ASP A 1 343 ? -9.220 -3.036 34.819 1.00 65.12 343 ASP A C 1
ATOM 2770 O O . ASP A 1 343 ? -8.453 -3.997 34.795 1.00 65.12 343 ASP A O 1
ATOM 2774 N N . ASP A 1 344 ? -9.566 -2.424 33.681 1.00 63.62 344 ASP A N 1
ATOM 2775 C CA . ASP A 1 344 ? -9.024 -2.874 32.393 1.00 63.62 344 ASP A CA 1
ATOM 2776 C C . ASP A 1 344 ? -7.541 -2.492 32.215 1.00 63.62 344 ASP A C 1
ATOM 2778 O O . ASP A 1 344 ? -7.199 -1.351 31.892 1.00 63.62 344 ASP A O 1
ATOM 2782 N N . GLU A 1 345 ? -6.657 -3.478 32.384 1.00 52.56 345 GLU A N 1
ATOM 2783 C CA . GLU A 1 345 ? -5.203 -3.351 32.216 1.00 52.56 345 GLU A CA 1
ATOM 2784 C C . GLU A 1 345 ? -4.753 -3.144 30.759 1.00 52.56 345 GLU A C 1
ATOM 2786 O O . GLU A 1 345 ? -3.621 -2.720 30.525 1.00 52.56 345 GLU A O 1
ATOM 2791 N N . THR A 1 346 ? -5.619 -3.394 29.768 1.00 55.28 346 THR A N 1
ATOM 2792 C CA . THR A 1 346 ? -5.315 -3.136 28.344 1.00 55.28 346 THR A CA 1
ATOM 2793 C C . THR A 1 346 ? -5.466 -1.662 27.958 1.00 55.28 346 THR A C 1
ATOM 2795 O O . THR A 1 346 ? -5.239 -1.263 26.811 1.00 55.28 346 THR A O 1
ATOM 2798 N N . ASP A 1 347 ? -5.826 -0.826 28.930 1.00 58.66 347 ASP A N 1
ATOM 2799 C CA . ASP A 1 347 ? -6.004 0.597 28.755 1.00 58.66 347 ASP A CA 1
ATOM 2800 C C . ASP A 1 347 ? -4.677 1.340 28.573 1.00 58.66 347 ASP A C 1
ATOM 2802 O O . ASP A 1 347 ? -3.835 1.448 29.468 1.00 58.66 347 ASP A O 1
ATOM 2806 N N . TRP A 1 348 ? -4.537 1.971 27.413 1.00 59.41 348 TRP A N 1
ATOM 2807 C CA . TRP A 1 348 ? -3.408 2.842 27.137 1.00 59.41 348 TRP A CA 1
ATOM 2808 C C . TRP A 1 348 ? -3.418 4.122 28.000 1.00 59.41 348 TRP A C 1
ATOM 2810 O O . TRP A 1 348 ? -2.349 4.714 28.157 1.00 59.41 348 TRP A O 1
ATOM 2820 N N . LYS A 1 349 ? -4.557 4.548 28.592 1.00 54.97 349 LYS A N 1
ATOM 2821 C CA . LYS A 1 349 ? -4.583 5.656 29.578 1.00 54.97 349 LYS A CA 1
ATOM 2822 C C . LYS A 1 349 ? -3.901 5.232 30.885 1.00 54.97 349 LYS A C 1
ATOM 2824 O O . LYS A 1 349 ? -3.033 5.960 31.363 1.00 54.97 349 LYS A O 1
ATOM 2829 N N . THR A 1 350 ? -4.198 4.039 31.405 1.00 53.38 350 THR A N 1
ATOM 2830 C CA . THR A 1 350 ? -3.512 3.440 32.568 1.00 53.38 350 THR A CA 1
ATOM 2831 C C . THR A 1 350 ? -2.043 3.117 32.277 1.00 53.38 350 THR A C 1
ATOM 2833 O O . THR A 1 350 ? -1.172 3.338 33.119 1.00 53.38 350 THR A O 1
ATOM 2836 N N . ALA A 1 351 ? -1.722 2.645 31.068 1.00 49.25 351 ALA A N 1
ATOM 2837 C CA . ALA A 1 351 ? -0.335 2.388 30.678 1.00 49.25 351 ALA A CA 1
ATOM 2838 C C . ALA A 1 351 ? 0.502 3.680 30.608 1.00 49.25 351 ALA A C 1
ATOM 2840 O O . ALA A 1 351 ? 1.672 3.676 30.988 1.00 49.25 351 ALA A O 1
ATOM 2841 N N . GLN A 1 352 ? -0.082 4.802 30.167 1.00 44.28 352 GLN A N 1
ATOM 2842 C CA . GLN A 1 352 ? 0.608 6.094 30.169 1.00 44.28 352 GLN A CA 1
ATOM 2843 C C . GLN A 1 352 ? 0.781 6.686 31.570 1.00 44.28 352 GLN A C 1
ATOM 2845 O O . GLN A 1 352 ? 1.859 7.213 31.834 1.00 44.28 352 GLN A O 1
ATOM 2850 N N . SER A 1 353 ? -0.204 6.571 32.472 1.00 46.88 353 SER A N 1
ATOM 2851 C CA . SER A 1 353 ? -0.078 7.097 33.844 1.00 46.88 353 SER A CA 1
ATOM 2852 C C . SER A 1 353 ? 1.099 6.452 34.594 1.00 46.88 353 SER A C 1
ATOM 2854 O O . SER A 1 353 ? 1.903 7.150 35.219 1.00 46.88 353 SER A O 1
ATOM 2856 N N . ARG A 1 354 ? 1.308 5.139 34.393 1.00 45.09 354 ARG A N 1
ATOM 2857 C CA . ARG A 1 354 ? 2.473 4.388 34.901 1.00 45.09 354 ARG A CA 1
ATOM 2858 C C . ARG A 1 354 ? 3.813 4.868 34.324 1.00 45.09 354 ARG A C 1
ATOM 2860 O O . ARG A 1 354 ? 4.805 4.866 35.043 1.00 45.09 354 ARG A O 1
ATOM 2867 N N . ILE A 1 355 ? 3.853 5.304 33.061 1.00 39.72 355 ILE A N 1
ATOM 2868 C CA . ILE A 1 355 ? 5.076 5.815 32.407 1.00 39.72 355 ILE A CA 1
ATOM 2869 C C . ILE A 1 355 ? 5.370 7.268 32.818 1.00 39.72 355 ILE A C 1
ATOM 2871 O O . ILE A 1 355 ? 6.532 7.655 32.924 1.00 39.72 355 ILE A O 1
ATOM 2875 N N . THR A 1 356 ? 4.342 8.086 33.059 1.00 39.19 356 THR A N 1
ATOM 2876 C CA . THR A 1 356 ? 4.505 9.508 33.406 1.00 39.19 356 THR A CA 1
ATOM 2877 C C . THR A 1 356 ? 4.617 9.787 34.906 1.00 39.19 356 THR A C 1
ATOM 2879 O O . THR A 1 356 ? 4.808 10.943 35.280 1.00 39.19 356 THR A O 1
ATOM 2882 N N . GLY A 1 357 ? 4.502 8.766 35.763 1.00 34.09 357 GLY A N 1
ATOM 2883 C CA . GLY A 1 357 ? 4.605 8.917 37.219 1.00 34.09 357 GLY A CA 1
ATOM 2884 C C . GLY A 1 357 ? 3.559 9.870 37.806 1.00 34.09 357 GLY A C 1
ATOM 2885 O O . GLY A 1 357 ? 3.877 10.639 38.714 1.00 34.09 357 GLY A O 1
ATOM 2886 N N . ARG A 1 358 ? 2.342 9.866 37.252 1.00 33.84 358 ARG A N 1
ATOM 2887 C CA . ARG A 1 358 ? 1.198 10.648 37.735 1.00 33.84 358 ARG A CA 1
ATOM 2888 C C . ARG A 1 358 ? -0.019 9.774 37.929 1.00 33.84 358 ARG A C 1
ATOM 2890 O O . ARG A 1 358 ? -0.253 8.918 37.047 1.00 33.84 358 ARG A O 1
#

Radius of gyration: 23.79 Å; chains: 1; bounding box: 53×46×72 Å

Organism: Panagrellus redivivus (NCBI:txid6233)

Foldseek 3Di:
DVCQQQVHDFPPDDFDPDQGQQAWEWEAADADWDKDALVRLCPDPPNPVVVCCVQDDLRSNRYMYIYHHGLLRVQDIDIDHGDQDADDVVVVVSSTDPLVVLLSVLLPDQADEAEAALVDGDCHPSNLSNLLSC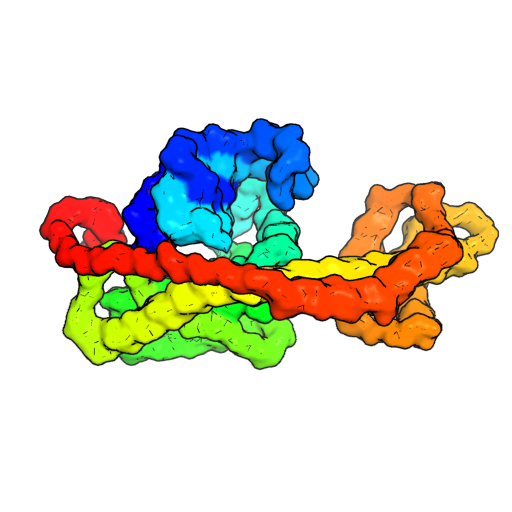PVSLVRYAYEHAPLLVDDPVSSVVSVVVNQVVVVVRDPDPDGHHYQYAHSDQADRPDDPVSVSNVVSVVVVSVVSLCCLVCVLVVVLVSVLLVLLLVLLVLQLLQLLVVVDDDDDDQLVSLDLVNLVVSNVCSCVVVVDDPVSDDDSVVCSVVSVVDDPVPRDHDDPVVSVVSVCCNPPVSVVSVVVSVPDDRDDSPDDRDHRDHDDPPDPSDPVVVVCVVVVD

Sequence (358 aa):
MIEYLCSGKYPGAEIGPEPTTDIFAHIQYNKDPVQIDGQTLAHDKNYPLKGLEMFGDPFLNKLRSTNFDSELLQYVSILDTPGILAGKKQTDARGYDFAAVISFLAERVDKIFLMFDANKVDLSDEYRDVIKSLDGHSEKVRIVLNKADMMKPRELIHVRGALMWALGKIFTTPEVPKVYIGSFWKYVSLENQMSKTMKEDTDALVKEICELVHTCRGRRINDVVRRAKSVRIHCYLMDTIRRSQLLFFNMPTAVTRKKLARHFAIVERRYRVVHSDMPSEEAFQAKALKTEGSMWKKIDSFDMKLLNSFLNDDITAIIAVANREKQEEVNFTIKERTEKPPDDETDWKTAQSRITGR

Secondary structure (DSSP, 8-state):
-HHHHTTSPPTT----SS----SEEEEEE-SS-EEEEHHHHHH-TT-TTGGGGGGHHHHHTTEEEEEE--TGGGT--EEE-PPPPSSHHHHHTT-S-HHHHHHHHHTT-S-EEEEEETTS----HHHHHHHHHTTT-GGGEEEEEE-GGGS-HHHHHHHHHHHHHHHTTT--SSSPPPEEES--SSBPPPPSHHHHHHHHHHHHHHHHHHHHHHHHHHHHHHHHHHHHHHHHHHHHHHHHHHHT-SSS--HHHHS-HHHHHHHHHHHHHHHT--GGGSPPHHHHHHHHTTS-GGG--PPPHHHHHHHHHIIIIIHHHHHHHHTTSPPPP----PPPPBPPPTT-TT-HHHHHHHHHT-